Protein AF-A0A267FIN3-F1 (afdb_monomer_lite)

Foldseek 3Di:
DPDPPPVVVVVVVVVVVVVVVVVVVVVVVVVVVVVVVVVVVVVVVVVVVVVVVVVVVVVVVPPPQDFDDDDPLLLCLLLCLQAPVDQQPAWDDDPPFIQGGSNRHGQVLQVQLCVQVVHNQCVGDRNQRNNPPVSVSVVSSLRSQCSVQQCVQVVPDGHDSLSSQQCSVPPNNSSVDPVCVVSSVSSVVSSD

InterPro domains:
  IPR008597 Invertebrate-type lysozyme [PF05497] (75-190)
  IPR008597 Invertebrate-type lysozyme [PS51909] (67-192)
  IPR008597 Invertebrate-type lysozyme [PTHR11195] (55-191)
  IPR008597 Invertebrate-type lys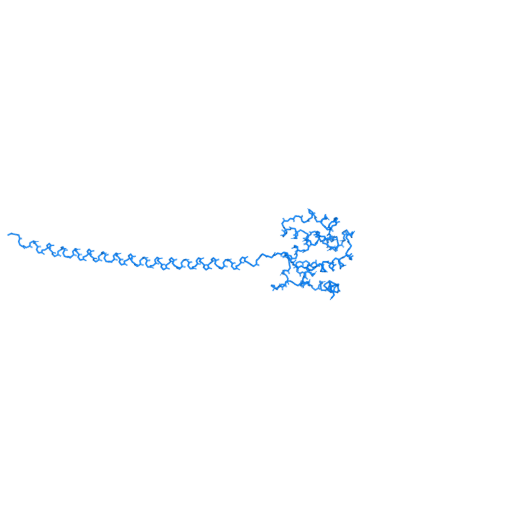ozyme [cd16890] (75-187)
  IPR023346 Lysozyme-like domain superfamily [SSF53955] (65-162)

Radius of gyration: 38.53 Å; chains: 1; bounding box: 72×75×109 Å

Structure (mmCIF, N/CA/C/O backbone):
data_AF-A0A267FIN3-F1
#
_entry.id   AF-A0A267FIN3-F1
#
loop_
_atom_site.group_PDB
_atom_site.id
_atom_site.type_symbol
_atom_site.label_atom_id
_atom_site.label_alt_id
_atom_site.label_comp_id
_atom_site.label_asym_id
_atom_site.label_entity_id
_atom_site.label_seq_id
_atom_site.pdbx_PDB_ins_code
_atom_site.Cartn_x
_atom_site.Cartn_y
_atom_site.Cartn_z
_atom_site.occupancy
_atom_site.B_iso_or_equiv
_atom_site.auth_seq_id
_atom_site.auth_comp_id
_atom_site.auth_asym_id
_atom_site.auth_atom_id
_atom_site.pdbx_PDB_model_num
ATOM 1 N N . THR A 1 1 ? -53.735 53.106 91.344 1.00 50.25 1 THR A N 1
ATOM 2 C CA . THR A 1 1 ? -52.819 53.158 90.180 1.00 50.25 1 THR A CA 1
ATOM 3 C C . THR A 1 1 ? -51.839 51.990 90.280 1.00 50.25 1 THR A C 1
ATOM 5 O O . THR A 1 1 ? -51.497 51.633 91.396 1.00 50.25 1 THR A O 1
ATOM 8 N N . CYS A 1 2 ? -51.467 51.362 89.151 1.00 44.56 2 CYS A N 1
ATOM 9 C CA . CYS A 1 2 ? -50.466 50.275 88.965 1.00 44.56 2 CYS A CA 1
ATOM 10 C C . CYS A 1 2 ? -50.854 48.775 88.872 1.00 44.56 2 CYS A C 1
ATOM 12 O O . CYS A 1 2 ? -49.951 47.995 88.602 1.00 44.56 2 CYS A O 1
ATOM 14 N N . PHE A 1 3 ? -52.117 48.326 88.958 1.00 46.69 3 PHE A N 1
ATOM 15 C CA . PHE A 1 3 ? -52.412 46.873 88.808 1.00 46.69 3 PHE A CA 1
ATOM 16 C C . PHE A 1 3 ? -52.965 46.417 87.441 1.00 46.69 3 PHE A C 1
ATOM 18 O O . PHE A 1 3 ? -52.841 45.245 87.103 1.00 46.69 3 PHE A O 1
ATOM 25 N N . ALA A 1 4 ? -53.516 47.307 86.607 1.00 50.28 4 ALA A N 1
ATOM 26 C CA . ALA A 1 4 ? -54.116 46.919 85.317 1.00 50.28 4 ALA A CA 1
ATOM 27 C C . ALA A 1 4 ? -53.134 46.916 84.122 1.00 50.28 4 ALA A C 1
ATOM 29 O O . ALA A 1 4 ? -53.454 46.389 83.059 1.00 50.28 4 ALA A O 1
ATOM 30 N N . THR A 1 5 ? -51.939 47.494 84.274 1.00 50.69 5 THR A N 1
ATOM 31 C CA . THR A 1 5 ? -50.930 47.603 83.203 1.00 50.69 5 THR A CA 1
ATOM 32 C C . THR A 1 5 ? -49.963 46.418 83.140 1.00 50.69 5 THR A C 1
ATOM 34 O O . THR A 1 5 ? -49.425 46.158 82.068 1.00 50.69 5 THR A O 1
ATOM 37 N N . ALA A 1 6 ? -49.782 45.662 84.229 1.00 52.56 6 ALA A N 1
ATOM 38 C CA . ALA A 1 6 ? -48.856 44.523 84.280 1.00 52.56 6 ALA A CA 1
ATOM 39 C C . ALA A 1 6 ? -49.342 43.323 83.439 1.00 52.56 6 ALA A C 1
ATOM 41 O O . ALA A 1 6 ? -48.618 42.837 82.575 1.00 52.56 6 ALA A O 1
ATOM 42 N N . TYR A 1 7 ? -50.616 42.934 83.572 1.00 52.25 7 TYR A N 1
ATOM 43 C CA . TYR A 1 7 ? -51.180 41.771 82.867 1.00 52.25 7 TYR A CA 1
ATOM 44 C C . TYR A 1 7 ? -51.159 41.886 81.333 1.00 52.25 7 TYR A C 1
ATOM 46 O O . TYR A 1 7 ? -51.104 40.882 80.625 1.00 52.25 7 TYR A O 1
ATOM 54 N N . LYS A 1 8 ? -51.204 43.112 80.798 1.00 54.62 8 LYS A N 1
ATOM 55 C CA . LYS A 1 8 ? -51.215 43.352 79.347 1.00 54.62 8 LYS A CA 1
ATOM 56 C C . LYS A 1 8 ? -49.816 43.240 78.726 1.00 54.62 8 LYS A C 1
ATOM 58 O O . LYS A 1 8 ? -49.707 42.897 7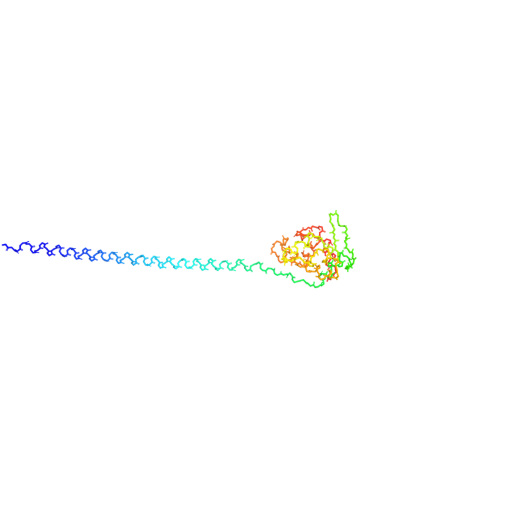7.553 1.00 54.62 8 LYS A O 1
ATOM 63 N N . LEU A 1 9 ? -48.767 43.506 79.507 1.00 56.22 9 LEU A N 1
ATOM 64 C CA . LEU A 1 9 ? -47.368 43.368 79.092 1.00 56.22 9 LEU A CA 1
ATOM 65 C C . LEU A 1 9 ? -46.915 41.901 79.116 1.00 56.22 9 LEU A C 1
ATOM 67 O O . LEU A 1 9 ? -46.263 41.464 78.168 1.00 56.22 9 LEU A O 1
ATOM 71 N N . ASP A 1 10 ? -47.347 41.121 80.109 1.00 61.84 10 ASP A N 1
ATOM 72 C CA . ASP A 1 10 ? -47.012 39.691 80.199 1.00 61.84 10 ASP A CA 1
ATOM 73 C C . ASP A 1 10 ? -47.611 38.878 79.041 1.00 61.84 10 ASP A C 1
ATOM 75 O O . ASP A 1 10 ? -46.927 38.058 78.427 1.00 61.84 10 ASP A O 1
ATOM 79 N N . ALA A 1 11 ? -48.860 39.166 78.655 1.00 62.59 11 ALA A N 1
ATOM 80 C CA . ALA A 1 11 ? -49.502 38.509 77.516 1.00 62.59 11 ALA A CA 1
ATOM 81 C C . ALA A 1 11 ? -48.779 38.797 76.185 1.00 62.59 11 ALA A C 1
ATOM 83 O O . ALA A 1 11 ? -48.608 37.899 75.360 1.00 62.59 11 ALA A O 1
ATOM 84 N N . LEU A 1 12 ? -48.308 40.032 75.980 1.00 61.97 12 LEU A N 1
ATOM 85 C CA . LEU A 1 12 ? -47.548 40.409 74.784 1.00 61.97 12 LEU A CA 1
ATOM 86 C C . LEU A 1 12 ? -46.153 39.773 74.766 1.00 61.97 12 LEU A C 1
ATOM 88 O O . LEU A 1 12 ? -45.698 39.352 73.702 1.00 61.97 12 LEU A O 1
ATOM 92 N N . HIS A 1 13 ? -45.504 39.633 75.925 1.00 63.00 13 HIS A N 1
ATOM 93 C CA . HIS A 1 13 ? -44.225 38.934 76.034 1.00 63.00 13 HIS A CA 1
ATOM 94 C C . HIS A 1 13 ? -44.376 37.435 75.723 1.00 63.00 13 HIS A C 1
ATOM 96 O O . HIS A 1 13 ? -43.588 36.887 74.953 1.00 63.00 13 HIS A O 1
ATOM 102 N N . GLN A 1 14 ? -45.434 36.781 76.215 1.00 64.69 14 GLN A N 1
ATOM 103 C CA . GLN A 1 14 ? -45.719 35.371 75.918 1.00 64.69 14 GLN A CA 1
ATOM 104 C C . GLN A 1 14 ? -45.971 35.129 74.417 1.00 64.69 14 GLN A C 1
ATOM 106 O O . GLN A 1 14 ? -45.483 34.154 73.838 1.00 64.69 14 GLN A O 1
ATOM 111 N N . ILE A 1 15 ? -46.703 36.040 73.767 1.00 67.44 15 ILE A N 1
ATOM 112 C CA . ILE A 1 15 ? -46.981 35.982 72.326 1.00 67.44 15 ILE A CA 1
ATOM 113 C C . ILE A 1 15 ? -45.693 36.208 71.526 1.00 67.44 15 ILE A C 1
ATOM 115 O O . ILE A 1 15 ? -45.419 35.462 70.588 1.00 67.44 15 ILE A O 1
ATOM 119 N N . TRP A 1 16 ? -44.866 37.182 71.917 1.00 58.22 16 TRP A N 1
ATOM 120 C CA . TRP A 1 16 ? -43.598 37.467 71.244 1.00 58.22 16 TRP A CA 1
ATOM 121 C C . TRP A 1 16 ? -42.614 36.295 71.336 1.00 58.22 16 TRP A C 1
ATOM 123 O O . TRP A 1 16 ? -42.031 35.910 70.324 1.00 58.22 16 TRP A O 1
ATOM 133 N N . GLN A 1 17 ? -42.496 35.662 72.509 1.00 64.19 17 GLN A N 1
ATOM 134 C CA . GLN A 1 17 ? -41.671 34.462 72.680 1.00 64.19 17 GLN A CA 1
ATOM 135 C C . GLN A 1 17 ? -42.169 33.305 71.802 1.00 64.19 17 GLN A C 1
ATOM 137 O O . GLN A 1 17 ? -41.367 32.637 71.158 1.00 64.19 17 GLN A O 1
ATOM 142 N N . THR A 1 18 ? -43.488 33.120 71.696 1.00 65.31 18 THR A N 1
ATOM 143 C CA . THR A 1 18 ? -44.095 32.067 70.861 1.00 65.31 18 THR A CA 1
ATOM 144 C C . THR A 1 18 ? -43.903 32.316 69.358 1.00 65.31 18 THR A C 1
ATOM 146 O O . THR A 1 18 ? -43.647 31.391 68.589 1.00 65.31 18 THR A O 1
ATOM 149 N N . ILE A 1 19 ? -44.005 33.569 68.908 1.00 63.94 19 ILE A N 1
ATOM 150 C CA . ILE A 1 19 ? -43.755 33.935 67.506 1.00 63.94 19 ILE A CA 1
ATOM 151 C C . ILE A 1 19 ? -42.264 33.781 67.175 1.00 63.94 19 ILE A C 1
ATOM 153 O O . ILE A 1 19 ? -41.922 33.234 66.127 1.00 63.94 19 ILE A O 1
ATOM 157 N N . SER A 1 20 ? -41.380 34.212 68.078 1.00 58.16 20 SER A N 1
ATOM 158 C CA . SER A 1 20 ? -39.927 34.106 67.915 1.00 58.16 20 SER A CA 1
ATOM 159 C C . SER A 1 20 ? -39.462 32.646 67.821 1.00 58.16 20 SER A C 1
ATOM 161 O O . SER A 1 20 ? -38.690 32.292 66.924 1.00 58.16 20 SER A O 1
ATOM 163 N N . THR A 1 21 ? -39.993 31.754 68.664 1.00 63.66 21 THR A N 1
ATOM 164 C CA . THR A 1 21 ? -39.687 30.317 68.592 1.00 63.66 21 THR A CA 1
ATOM 165 C C . THR A 1 21 ? -40.219 29.679 67.311 1.00 63.66 21 THR A C 1
ATOM 167 O O . THR A 1 21 ? -39.466 28.978 66.635 1.00 63.66 21 THR A O 1
ATOM 170 N N . ASN A 1 22 ? -41.457 29.977 66.902 1.00 66.44 22 ASN A N 1
ATOM 171 C CA . ASN A 1 22 ? -42.026 29.448 65.657 1.00 66.44 22 ASN A CA 1
ATOM 172 C C . ASN A 1 22 ? -41.250 29.900 64.409 1.00 66.44 22 ASN A C 1
ATOM 174 O O . ASN A 1 22 ? -40.967 29.082 63.532 1.00 66.44 22 ASN A O 1
ATOM 178 N N . LEU A 1 23 ? -40.843 31.172 64.333 1.00 62.75 23 LEU A N 1
ATOM 179 C CA . LEU A 1 23 ? -40.014 31.679 63.231 1.00 62.75 23 LEU A CA 1
ATOM 180 C C . LEU A 1 23 ? -38.637 31.001 63.190 1.00 62.75 23 LEU A C 1
ATOM 182 O O . LEU A 1 23 ? -38.135 30.682 62.111 1.00 62.75 23 LEU A O 1
ATOM 186 N N . THR A 1 24 ? -38.048 30.729 64.356 1.00 62.75 24 THR A N 1
ATOM 187 C CA . THR A 1 24 ? -36.757 30.035 64.464 1.00 62.75 24 THR A CA 1
ATOM 188 C C . THR A 1 24 ? -36.866 28.574 64.013 1.00 62.75 24 THR A C 1
ATOM 190 O O . THR A 1 24 ? -36.024 28.106 63.245 1.00 62.75 24 THR A O 1
ATOM 193 N N . VAL A 1 25 ? -37.934 27.868 64.401 1.00 63.91 25 VAL A N 1
ATOM 194 C CA . VAL A 1 25 ? -38.207 26.485 63.969 1.00 63.91 25 VAL A CA 1
ATOM 195 C C . VAL A 1 25 ? -38.466 26.414 62.464 1.00 63.91 25 VAL A C 1
ATOM 197 O O . VAL A 1 25 ? -37.885 25.565 61.788 1.00 63.91 25 VAL A O 1
ATOM 200 N N . HIS A 1 26 ? -39.268 27.327 61.907 1.00 57.06 26 HIS A N 1
ATOM 201 C CA . HIS A 1 26 ? -39.512 27.376 60.464 1.00 57.06 26 HIS A CA 1
ATOM 202 C C . HIS A 1 26 ? -38.232 27.646 59.663 1.00 57.06 26 HIS A C 1
ATOM 204 O O . HIS A 1 26 ? -38.001 26.982 58.652 1.00 57.06 26 HIS A O 1
ATOM 210 N N . ARG A 1 27 ? -37.369 28.558 60.134 1.00 61.84 27 ARG A N 1
ATOM 211 C CA . ARG A 1 27 ? -36.069 28.842 59.507 1.00 61.84 27 ARG A CA 1
ATOM 212 C C . ARG A 1 27 ? -35.110 27.652 59.589 1.00 61.84 27 ARG A C 1
ATOM 214 O O . ARG A 1 27 ? -34.401 27.371 58.630 1.00 61.84 27 ARG A O 1
ATOM 221 N N . PHE A 1 28 ? -35.095 26.924 60.703 1.00 59.69 28 PHE A N 1
ATOM 222 C CA . PHE A 1 28 ? -34.286 25.710 60.840 1.00 59.69 28 PHE A CA 1
ATOM 223 C C . PHE A 1 28 ? -34.775 24.593 59.903 1.00 59.69 28 PHE A C 1
ATOM 225 O O . PHE A 1 28 ? -33.979 23.943 59.229 1.00 59.69 28 PHE A O 1
ATOM 232 N N . GLN A 1 29 ? -36.094 24.414 59.789 1.00 54.88 29 GLN A N 1
ATOM 233 C CA . GLN A 1 29 ? -36.697 23.434 58.883 1.00 54.88 29 GLN A CA 1
ATOM 234 C C . GLN A 1 29 ? -36.479 23.767 57.401 1.00 54.88 29 GLN A C 1
ATOM 236 O O . GLN A 1 29 ? -36.328 22.843 56.603 1.00 54.88 29 GLN A O 1
ATOM 241 N N . SER A 1 30 ? -36.465 25.046 57.010 1.00 51.31 30 SER A N 1
ATOM 242 C CA . SER A 1 30 ? -36.151 25.433 55.629 1.00 51.31 30 SER A CA 1
ATOM 243 C C . SER A 1 30 ? -34.685 25.151 55.293 1.00 51.31 30 SER A C 1
ATOM 245 O O . SER A 1 30 ? -34.417 24.499 54.291 1.00 51.31 30 SER A O 1
ATOM 247 N N . VAL A 1 31 ? -33.754 25.510 56.187 1.00 57.91 31 VAL A N 1
ATOM 248 C CA . VAL A 1 31 ? -32.315 25.230 56.017 1.00 57.91 31 VAL A CA 1
ATOM 249 C C . VAL A 1 31 ? -32.047 23.723 55.913 1.00 57.91 31 VAL A C 1
ATOM 251 O O . VAL A 1 31 ? -31.338 23.287 55.012 1.00 57.91 31 VAL A O 1
ATOM 254 N N . GLN A 1 32 ? -32.682 22.903 56.757 1.00 50.22 32 GLN A N 1
ATOM 255 C CA . GLN A 1 32 ? -32.556 21.441 56.685 1.00 50.22 32 GLN A CA 1
ATOM 256 C C . GLN A 1 32 ? -33.088 20.853 55.363 1.00 50.22 32 GLN A C 1
ATOM 258 O O . GLN A 1 32 ? -32.518 19.900 54.830 1.00 50.22 32 GLN A O 1
ATOM 263 N N . LYS A 1 33 ? -34.164 21.411 54.790 1.00 55.34 33 LYS A N 1
ATOM 264 C CA . LYS A 1 33 ? -34.681 20.975 53.479 1.00 55.34 33 LYS A CA 1
ATOM 265 C C . LYS A 1 33 ? -33.720 21.326 52.344 1.00 55.34 33 LYS A C 1
ATOM 267 O O . LYS A 1 33 ? -33.512 20.494 51.458 1.00 55.34 33 LYS A O 1
ATOM 272 N N . ASP A 1 34 ? -33.116 22.508 52.405 1.00 63.00 34 ASP A N 1
ATOM 273 C CA . ASP A 1 34 ? -32.153 22.980 51.410 1.00 63.00 34 ASP A CA 1
ATOM 274 C C . ASP A 1 34 ? -30.855 22.153 51.446 1.00 63.00 34 ASP A C 1
ATOM 276 O O . ASP A 1 34 ? -30.355 21.745 50.396 1.00 63.00 34 ASP A O 1
ATOM 280 N N . GLU A 1 35 ? -30.358 21.790 52.635 1.00 61.28 35 GLU A N 1
ATOM 281 C CA . GLU A 1 35 ? -29.192 20.907 52.806 1.00 61.28 35 GLU A CA 1
ATOM 282 C C . GLU A 1 35 ? -29.431 19.500 52.230 1.00 61.28 35 GLU A C 1
ATOM 284 O O . GLU A 1 35 ? -28.581 18.944 51.525 1.00 61.28 35 GLU A O 1
ATOM 289 N N . VAL A 1 36 ? -30.615 18.926 52.468 1.00 65.38 36 VAL A N 1
ATOM 290 C CA . VAL A 1 36 ? -30.992 17.611 51.925 1.00 65.38 36 VAL A CA 1
ATOM 291 C C . VAL A 1 36 ? -31.149 17.661 50.402 1.00 65.38 36 VAL A C 1
ATOM 293 O O . VAL A 1 36 ? -30.724 16.728 49.711 1.00 65.38 36 VAL A O 1
ATOM 296 N N . ALA A 1 37 ? -31.729 18.732 49.856 1.00 64.06 37 ALA A N 1
ATOM 297 C CA . ALA A 1 37 ? -31.848 18.931 48.412 1.00 64.06 37 ALA A CA 1
ATOM 298 C C . ALA A 1 37 ? -30.469 19.093 47.748 1.00 64.06 37 ALA A C 1
ATOM 300 O O . ALA A 1 37 ? -30.187 18.437 46.741 1.00 64.06 37 ALA A O 1
ATOM 301 N N . TYR A 1 38 ? -29.581 19.884 48.356 1.00 67.75 38 TYR A N 1
ATOM 302 C CA . TYR A 1 38 ? -28.208 20.086 47.894 1.00 67.75 38 TYR A CA 1
ATOM 303 C C . TYR A 1 38 ? -27.395 18.783 47.909 1.00 67.75 38 TYR A C 1
ATOM 305 O O . TYR A 1 38 ? -26.719 18.457 46.932 1.00 67.75 38 TYR A O 1
ATOM 313 N N . SER A 1 39 ? -27.521 17.976 48.968 1.00 67.25 39 SER A N 1
ATOM 314 C CA . SER A 1 39 ? -26.861 16.669 49.078 1.00 67.25 39 SER A CA 1
ATOM 315 C C . SER A 1 39 ? -27.322 15.685 47.991 1.00 67.25 39 SER A C 1
ATOM 317 O O . SER A 1 39 ? -26.501 15.069 47.301 1.00 67.25 39 SER A O 1
ATOM 319 N N . LYS A 1 40 ? -28.638 15.591 47.750 1.00 67.31 40 LYS A N 1
ATOM 320 C CA . LYS A 1 40 ? -29.206 14.740 46.689 1.00 67.31 40 LYS A CA 1
ATOM 321 C C . LYS A 1 40 ? -28.760 15.184 45.293 1.00 67.31 40 LYS A C 1
ATOM 323 O O . LYS A 1 40 ? -28.382 14.340 44.478 1.00 67.31 40 LYS A O 1
ATOM 328 N N . MET A 1 41 ? -28.754 16.492 45.033 1.00 68.25 41 MET A N 1
ATOM 329 C CA . MET A 1 41 ? -28.344 17.063 43.748 1.00 68.25 41 MET A CA 1
ATOM 330 C C . MET A 1 41 ? -26.839 16.887 43.496 1.00 68.25 41 MET A C 1
ATOM 332 O O . MET A 1 41 ? -26.446 16.473 42.409 1.00 68.25 41 MET A O 1
ATOM 336 N N . SER A 1 42 ? -26.000 17.077 44.518 1.00 67.94 42 SER A N 1
ATOM 337 C CA . SER A 1 42 ? -24.554 16.810 44.461 1.00 67.94 42 SER A CA 1
ATOM 338 C C . SER A 1 42 ? -24.246 15.338 44.153 1.00 67.94 42 SER A C 1
ATOM 340 O O . SER A 1 42 ? -23.390 15.034 43.319 1.00 67.94 42 SER A O 1
ATOM 342 N N . CYS A 1 43 ? -24.988 14.402 44.754 1.00 65.12 43 CYS A N 1
ATOM 343 C CA . CYS A 1 43 ? -24.836 12.971 44.483 1.00 65.12 43 CYS A CA 1
ATOM 344 C C . CYS A 1 43 ? -25.242 12.608 43.042 1.00 65.12 43 CYS A C 1
ATOM 346 O O . CYS A 1 43 ? -24.556 11.823 42.383 1.00 65.12 43 CYS A O 1
ATOM 348 N N . LEU A 1 44 ? -26.325 13.206 42.531 1.00 69.00 44 LEU A N 1
ATOM 349 C CA . LEU A 1 44 ? -26.792 13.002 41.158 1.00 69.00 44 LEU A CA 1
ATOM 350 C C . LEU A 1 44 ? -25.794 13.553 40.130 1.00 69.00 44 LEU A C 1
ATOM 352 O O . LEU A 1 44 ? -25.429 12.839 39.200 1.00 69.00 44 LEU A O 1
ATOM 356 N N . VAL A 1 45 ? -25.286 14.771 40.336 1.00 69.25 45 VAL A N 1
ATOM 357 C CA . VAL A 1 45 ? -24.275 15.392 39.464 1.00 69.25 45 VAL A CA 1
ATOM 358 C C . VAL A 1 45 ? -22.983 14.571 39.452 1.00 69.25 45 VAL A C 1
ATOM 360 O O . VAL A 1 45 ? -22.454 14.287 38.380 1.00 69.25 45 VAL A O 1
ATOM 363 N N . ARG A 1 46 ? -22.507 14.093 40.613 1.00 69.38 46 ARG A N 1
ATOM 364 C CA . ARG A 1 46 ? -21.334 13.200 40.686 1.00 69.38 46 ARG A CA 1
ATOM 365 C C . ARG A 1 46 ? -21.555 11.889 39.931 1.00 69.38 46 ARG A C 1
ATOM 367 O O . ARG A 1 46 ? -20.663 11.459 39.210 1.00 69.38 46 ARG A O 1
ATOM 374 N N . LYS A 1 47 ? -22.732 11.266 40.047 1.00 64.75 47 LYS A N 1
ATOM 375 C CA . LYS A 1 47 ? -23.063 10.037 39.303 1.00 64.75 47 LYS A CA 1
ATOM 376 C C . LYS A 1 47 ? -23.108 10.272 37.791 1.00 64.75 47 LYS A C 1
ATOM 378 O O . LYS A 1 47 ? -22.549 9.473 37.051 1.00 64.75 47 LYS A O 1
ATOM 383 N N . VAL A 1 48 ? -23.710 11.372 37.334 1.00 70.19 48 VAL A N 1
ATOM 384 C CA . VAL A 1 48 ? -23.778 11.726 35.903 1.00 70.19 48 VAL A CA 1
ATOM 385 C C . VAL A 1 48 ? -22.387 12.004 35.328 1.00 70.19 48 VAL A C 1
ATOM 387 O O . VAL A 1 48 ? -22.070 11.488 34.260 1.00 70.19 48 VAL A O 1
ATOM 390 N N . LEU A 1 49 ? -21.537 12.744 36.049 1.00 67.75 49 LEU A N 1
ATOM 391 C CA . LEU A 1 49 ? -20.154 13.022 35.6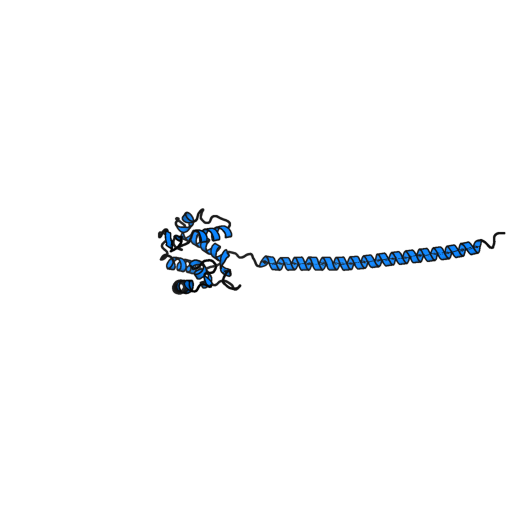37 1.00 67.75 49 LEU A CA 1
ATOM 392 C C . LEU A 1 49 ? -19.280 11.758 35.588 1.00 67.75 49 LEU A C 1
ATOM 394 O O . LEU A 1 49 ? -18.434 11.627 34.709 1.00 67.75 49 LEU A O 1
ATOM 398 N N . LEU A 1 50 ? -19.489 10.805 36.503 1.00 63.62 50 LEU A N 1
ATOM 399 C CA . LEU A 1 50 ? -18.779 9.522 36.478 1.00 63.62 50 LEU A CA 1
ATOM 400 C C . LEU A 1 50 ? -19.244 8.634 35.315 1.00 63.62 50 LEU A C 1
ATOM 402 O O . LEU A 1 50 ? -18.417 8.017 34.650 1.00 63.62 50 LEU A O 1
ATOM 406 N N . VAL A 1 51 ? -20.547 8.596 35.023 1.00 65.12 51 VAL A N 1
ATOM 407 C CA . VAL A 1 51 ? -21.094 7.824 33.894 1.00 65.12 51 VAL A CA 1
ATOM 408 C C . VAL A 1 51 ? -20.651 8.410 32.548 1.00 65.12 51 VAL A C 1
ATOM 410 O O . VAL A 1 51 ? -20.280 7.651 31.653 1.00 65.12 51 VAL A O 1
ATOM 413 N N . SER A 1 52 ? -20.615 9.739 32.400 1.00 62.62 52 SER A N 1
ATOM 414 C CA . SER A 1 52 ? -20.114 10.386 31.179 1.00 62.62 52 SER A CA 1
ATOM 415 C C . SER A 1 52 ? -18.605 10.196 30.986 1.00 62.62 52 SER A C 1
ATOM 417 O O . SER A 1 52 ? -18.162 9.945 29.864 1.00 62.62 52 SER A O 1
ATOM 419 N N . ALA A 1 53 ? -17.816 10.224 32.066 1.00 63.75 53 ALA A N 1
ATOM 420 C CA . ALA A 1 53 ? -16.388 9.915 32.016 1.00 63.75 53 ALA A CA 1
ATOM 421 C C . ALA A 1 53 ? -16.122 8.455 31.602 1.00 63.75 53 ALA A C 1
ATOM 423 O O . ALA A 1 53 ? -15.249 8.203 30.774 1.00 63.75 53 ALA A O 1
ATOM 424 N N . LEU A 1 54 ? -16.905 7.494 32.107 1.00 59.16 54 LEU A N 1
ATOM 425 C CA . LEU A 1 54 ? -16.769 6.073 31.760 1.00 59.16 54 LEU A CA 1
ATOM 426 C C . LEU A 1 54 ? -17.201 5.767 30.315 1.00 59.16 54 LEU A C 1
ATOM 428 O O . LEU A 1 54 ? -16.536 4.990 29.632 1.00 59.16 54 LEU A O 1
ATOM 432 N N . LEU A 1 55 ? -18.259 6.414 29.813 1.00 57.81 55 LEU A N 1
ATOM 433 C CA . LEU A 1 55 ? -18.684 6.290 28.411 1.00 57.81 55 LEU A CA 1
ATOM 434 C C . LEU A 1 55 ? -17.642 6.862 27.436 1.00 57.81 55 LEU A C 1
ATOM 436 O O . LEU A 1 55 ? -17.410 6.275 26.382 1.00 57.81 55 LEU A O 1
ATOM 440 N N . SER A 1 56 ? -16.970 7.957 27.804 1.00 57.38 56 SER A N 1
ATOM 441 C CA . SER A 1 56 ? -15.887 8.550 27.004 1.00 57.38 56 SER A CA 1
ATOM 442 C C . SER A 1 56 ? -14.696 7.593 26.833 1.00 57.38 56 SER A C 1
ATOM 444 O O . SER A 1 56 ? -14.169 7.444 25.730 1.00 57.38 56 SER A O 1
ATOM 446 N N . VAL A 1 57 ? -14.332 6.849 27.886 1.00 55.16 57 VAL A N 1
ATOM 447 C CA . VAL A 1 57 ? -13.221 5.877 27.860 1.00 55.16 57 VAL A CA 1
ATOM 448 C C . VAL A 1 57 ? -13.507 4.681 26.935 1.00 55.16 57 VAL A C 1
ATOM 450 O O . VAL A 1 57 ? -12.591 4.165 26.293 1.00 55.16 57 VAL A O 1
ATOM 453 N N . CYS A 1 58 ? -14.767 4.260 26.786 1.00 53.00 58 CYS A N 1
ATOM 454 C CA . CYS A 1 58 ? -15.128 3.150 25.895 1.00 53.00 58 CYS A CA 1
ATOM 455 C C . CYS A 1 58 ? -15.112 3.515 24.399 1.00 53.00 58 CYS A C 1
ATOM 457 O O . CYS A 1 58 ? -14.915 2.629 23.565 1.00 53.00 58 CYS A O 1
ATOM 459 N N . VAL A 1 59 ? -15.302 4.790 24.041 1.00 54.81 59 VAL A N 1
ATOM 460 C CA . VAL A 1 59 ? -15.339 5.230 22.631 1.00 54.81 59 VAL A CA 1
ATOM 461 C C . VAL A 1 59 ? -13.930 5.460 22.073 1.00 54.81 59 VAL A C 1
ATOM 463 O O . VAL A 1 59 ? -13.672 5.159 20.909 1.00 54.81 59 VAL A O 1
ATOM 466 N N . VAL A 1 60 ? -12.984 5.916 22.899 1.00 53.06 60 VAL A N 1
ATOM 467 C CA . VAL A 1 60 ? -11.615 6.231 22.445 1.00 53.06 60 VAL A CA 1
ATOM 468 C C . VAL A 1 60 ? -10.737 5.000 22.198 1.00 53.06 60 VAL A C 1
ATOM 470 O O . VAL A 1 60 ? -9.803 5.066 21.403 1.00 53.06 60 VAL A O 1
ATOM 473 N N . ASN A 1 61 ? -11.051 3.847 22.798 1.00 48.62 61 ASN A N 1
ATOM 474 C CA . ASN A 1 61 ? -10.202 2.651 22.699 1.00 48.62 61 ASN A CA 1
ATOM 475 C C . ASN A 1 61 ? -10.429 1.810 21.421 1.00 48.62 61 ASN A C 1
ATOM 477 O O . ASN A 1 61 ? -9.886 0.718 21.281 1.00 48.62 61 ASN A O 1
ATOM 481 N N . ARG A 1 62 ? -11.255 2.294 20.484 1.00 51.91 62 ARG A N 1
ATOM 482 C CA . ARG A 1 62 ? -11.592 1.600 19.226 1.00 51.91 62 ARG A CA 1
ATOM 483 C C . ARG A 1 62 ? -10.737 2.024 18.024 1.00 51.91 62 ARG A C 1
ATOM 485 O O . ARG A 1 62 ? -10.927 1.461 16.953 1.00 51.91 62 ARG A O 1
ATOM 492 N N . PHE A 1 63 ? -9.827 2.993 18.172 1.00 54.81 63 PHE A N 1
ATOM 493 C CA . PHE A 1 63 ? -9.208 3.673 17.020 1.00 54.81 63 PHE A CA 1
ATOM 494 C C . PHE A 1 63 ? -7.677 3.629 16.947 1.00 54.81 63 PHE A C 1
ATOM 496 O O . PHE A 1 63 ? -7.109 4.131 15.979 1.00 54.81 63 PHE A O 1
ATOM 503 N N . ALA A 1 64 ? -6.987 2.997 17.898 1.00 54.00 64 ALA A N 1
ATOM 504 C CA . ALA A 1 64 ? -5.546 2.771 17.780 1.00 54.00 64 ALA A CA 1
ATOM 505 C C . ALA A 1 64 ? -5.263 1.543 16.892 1.00 54.00 64 ALA A C 1
ATOM 507 O O . ALA A 1 64 ? -4.847 0.491 17.373 1.00 54.00 64 ALA A O 1
ATOM 508 N N . PHE A 1 65 ? -5.531 1.651 15.588 1.00 66.19 65 PHE A N 1
ATOM 509 C CA . PHE A 1 65 ? -5.153 0.614 14.627 1.00 66.19 65 PHE A CA 1
ATOM 510 C C . PHE A 1 65 ? -3.676 0.772 14.271 1.00 66.19 65 PHE A C 1
ATOM 512 O O . PHE A 1 65 ? -3.301 1.693 13.546 1.00 66.19 65 PHE A O 1
ATOM 519 N N . GLY A 1 66 ? -2.836 -0.114 14.806 1.00 83.69 66 GLY A N 1
ATOM 520 C CA . GLY A 1 66 ? -1.455 -0.272 14.352 1.00 83.69 66 GLY A CA 1
ATOM 521 C C . GLY A 1 66 ? -1.382 -0.795 12.914 1.00 83.69 66 GLY A C 1
ATOM 522 O O . GLY A 1 66 ? -2.402 -1.118 12.298 1.00 83.69 66 GLY A O 1
ATOM 523 N N . LEU A 1 67 ? -0.164 -0.891 12.379 1.00 93.25 67 LEU A N 1
ATOM 524 C CA . LEU A 1 67 ? 0.064 -1.522 11.079 1.00 93.25 67 LEU A CA 1
ATOM 525 C C . LEU A 1 67 ? -0.456 -2.971 11.091 1.00 93.25 67 LEU A C 1
ATOM 527 O O . LEU A 1 67 ? -0.299 -3.664 12.103 1.00 93.25 67 LEU A O 1
ATOM 531 N N . PRO A 1 68 ? -1.065 -3.448 9.993 1.00 94.62 68 PRO A N 1
ATOM 532 C CA . PRO A 1 68 ? -1.516 -4.828 9.920 1.00 94.62 68 PRO A CA 1
ATOM 533 C C . PRO A 1 68 ? -0.319 -5.781 9.989 1.00 94.62 68 PRO A C 1
ATOM 535 O O . PRO A 1 68 ? 0.715 -5.547 9.365 1.00 94.62 68 PRO A O 1
ATOM 538 N N . ASN A 1 69 ? -0.467 -6.875 10.733 1.00 95.19 69 ASN A N 1
ATOM 539 C CA . ASN A 1 69 ? 0.535 -7.934 10.779 1.00 95.19 69 ASN A CA 1
ATOM 540 C C . ASN A 1 69 ? 0.274 -8.927 9.638 1.00 95.19 69 ASN A C 1
ATOM 542 O O . ASN A 1 69 ? -0.618 -9.770 9.743 1.00 95.19 69 ASN A O 1
ATOM 546 N N . LEU A 1 70 ? 1.013 -8.785 8.537 1.00 97.25 70 LEU A N 1
ATOM 547 C CA . LEU A 1 70 ? 0.891 -9.624 7.344 1.00 97.25 70 LEU A CA 1
ATOM 548 C C . LEU A 1 70 ? 2.164 -10.459 7.150 1.00 97.25 70 LEU A C 1
ATOM 550 O O . LEU A 1 70 ? 3.259 -9.929 7.348 1.00 97.25 70 LEU A O 1
ATOM 554 N N . PRO A 1 71 ? 2.044 -11.739 6.755 1.00 97.50 71 PRO A N 1
ATOM 555 C CA . PRO A 1 71 ? 3.199 -12.615 6.584 1.00 97.50 71 PRO A CA 1
ATOM 556 C C . PRO A 1 71 ? 4.066 -12.169 5.402 1.00 97.50 71 PRO A C 1
ATOM 558 O O . PRO A 1 71 ? 3.547 -11.675 4.405 1.00 97.50 71 PRO A O 1
ATOM 561 N N . ASP A 1 72 ? 5.373 -12.418 5.457 1.00 97.88 72 ASP A N 1
ATOM 562 C CA . ASP A 1 72 ? 6.300 -12.061 4.368 1.00 97.88 72 ASP A CA 1
ATOM 563 C C . ASP A 1 72 ? 5.891 -12.677 3.027 1.00 97.88 72 ASP A C 1
ATOM 565 O O . ASP A 1 72 ? 5.823 -11.968 2.026 1.00 97.88 72 ASP A O 1
ATOM 569 N N . LYS A 1 73 ? 5.433 -13.936 3.054 1.00 98.44 73 LYS A N 1
ATOM 570 C CA . LYS A 1 73 ? 4.912 -14.648 1.879 1.00 98.44 73 LYS A CA 1
ATOM 571 C C . LYS A 1 73 ? 3.792 -13.892 1.153 1.00 98.44 73 LYS A C 1
ATOM 573 O O . LYS A 1 73 ? 3.652 -14.018 -0.058 1.00 98.44 73 LYS A O 1
ATOM 578 N N . PHE A 1 74 ? 2.981 -13.107 1.869 1.00 98.69 74 PHE A N 1
ATOM 579 C CA . PHE A 1 74 ? 1.971 -12.265 1.227 1.00 98.69 74 PHE A CA 1
ATOM 580 C C . PHE A 1 74 ? 2.618 -11.200 0.341 1.00 98.69 74 PHE A C 1
ATOM 582 O O . PHE A 1 74 ? 2.214 -11.046 -0.808 1.00 98.69 74 PHE A O 1
ATOM 589 N N . PHE A 1 75 ? 3.639 -10.508 0.843 1.00 98.75 75 PHE A N 1
ATOM 590 C CA . PHE A 1 75 ? 4.360 -9.502 0.070 1.00 98.75 75 PHE A CA 1
ATOM 591 C C . PHE A 1 75 ? 5.129 -10.135 -1.087 1.00 98.75 75 PHE A C 1
ATOM 593 O O . PHE A 1 75 ? 5.037 -9.626 -2.199 1.00 98.75 75 PHE A O 1
ATOM 600 N N . ASP A 1 76 ? 5.778 -11.279 -0.868 1.00 98.69 76 ASP A N 1
ATOM 601 C CA . ASP A 1 76 ? 6.456 -12.018 -1.938 1.00 98.69 76 ASP A CA 1
ATOM 602 C C . ASP A 1 76 ? 5.480 -12.331 -3.084 1.00 98.69 76 ASP A C 1
ATOM 604 O O . ASP A 1 76 ? 5.755 -12.040 -4.244 1.00 98.69 76 ASP A O 1
ATOM 608 N N . CYS A 1 77 ? 4.273 -12.810 -2.766 1.00 98.88 77 CYS A N 1
ATOM 609 C CA . CYS A 1 77 ? 3.265 -13.113 -3.779 1.00 98.88 77 CYS A CA 1
ATOM 610 C C . CYS A 1 77 ? 2.690 -11.885 -4.492 1.00 98.88 77 CYS A C 1
ATOM 612 O O . CYS A 1 77 ? 2.394 -11.971 -5.683 1.00 98.88 77 CYS A O 1
ATOM 614 N N . ILE A 1 78 ? 2.530 -10.750 -3.806 1.00 98.88 78 ILE A N 1
ATOM 615 C CA . ILE A 1 78 ? 2.166 -9.492 -4.477 1.00 98.88 78 ILE A CA 1
ATOM 616 C C . ILE A 1 78 ? 3.287 -9.093 -5.447 1.00 98.88 78 ILE A C 1
ATOM 618 O O . ILE A 1 78 ? 3.014 -8.821 -6.610 1.00 98.88 78 ILE A O 1
ATOM 622 N N . CYS A 1 79 ? 4.545 -9.135 -5.002 1.00 98.75 79 CYS A N 1
ATOM 623 C CA . CYS A 1 79 ? 5.722 -8.807 -5.808 1.00 98.75 79 CYS A CA 1
ATOM 624 C C . CYS A 1 79 ? 5.798 -9.653 -7.093 1.00 98.75 79 CYS A C 1
ATOM 626 O O . CYS A 1 79 ? 5.970 -9.125 -8.197 1.00 98.75 79 CYS A O 1
ATOM 628 N N . GLU A 1 80 ? 5.615 -10.969 -6.958 1.00 98.69 80 GLU A N 1
ATOM 629 C CA . GLU A 1 80 ? 5.586 -11.905 -8.084 1.00 98.69 80 GLU A CA 1
ATOM 630 C C . GLU A 1 80 ? 4.454 -11.589 -9.069 1.00 98.69 80 GLU A C 1
ATOM 632 O O . GLU A 1 80 ? 4.681 -11.523 -10.276 1.00 98.69 80 GLU A O 1
ATOM 637 N N . VAL A 1 81 ? 3.238 -11.335 -8.576 1.00 98.56 81 VAL A N 1
ATOM 638 C CA . VAL A 1 81 ? 2.081 -11.050 -9.440 1.00 98.56 81 VAL A CA 1
ATOM 639 C C . VAL A 1 81 ? 2.197 -9.698 -10.151 1.00 98.56 81 VAL A C 1
ATOM 641 O O . VAL A 1 81 ? 1.760 -9.592 -11.298 1.00 98.56 81 VAL A O 1
ATOM 644 N N . GLU A 1 82 ? 2.769 -8.684 -9.500 1.00 98.00 82 GLU A N 1
ATOM 645 C CA . GLU A 1 82 ? 2.901 -7.333 -10.056 1.00 98.00 82 GLU A CA 1
ATOM 646 C C . GLU A 1 82 ? 4.033 -7.219 -11.086 1.00 98.00 82 GLU A C 1
ATOM 648 O O . GLU A 1 82 ? 3.894 -6.514 -12.086 1.00 98.00 82 GLU A O 1
ATOM 653 N N . SER A 1 83 ? 5.169 -7.892 -10.866 1.00 97.69 83 SER A N 1
ATOM 654 C CA . SER A 1 83 ? 6.368 -7.653 -11.685 1.00 97.69 83 SER A CA 1
ATOM 655 C C . SER A 1 83 ? 7.280 -8.865 -11.909 1.00 97.69 83 SER A C 1
ATOM 657 O O . SER A 1 83 ? 8.401 -8.682 -12.392 1.00 97.69 83 SER A O 1
ATOM 659 N N . ASN A 1 84 ? 6.847 -10.087 -11.566 1.00 98.06 84 ASN A N 1
ATOM 660 C CA . ASN A 1 84 ? 7.742 -11.241 -11.351 1.00 98.06 84 ASN A CA 1
ATOM 661 C C . ASN A 1 84 ? 8.873 -10.890 -10.370 1.00 98.06 84 ASN A C 1
ATOM 663 O O . ASN A 1 84 ? 10.048 -11.179 -10.600 1.00 98.06 84 ASN A O 1
ATOM 667 N N . CYS A 1 85 ? 8.500 -10.109 -9.357 1.00 98.19 85 CYS A N 1
ATOM 668 C CA . CYS A 1 85 ? 9.360 -9.537 -8.343 1.00 98.19 85 CYS A CA 1
ATOM 669 C C . CYS A 1 85 ? 10.656 -8.898 -8.865 1.00 98.19 85 CYS A C 1
ATOM 671 O O . CYS A 1 85 ? 11.726 -9.038 -8.276 1.00 98.19 85 CYS A O 1
ATOM 673 N N . ASN A 1 86 ? 10.572 -8.173 -9.985 1.00 98.00 86 ASN A N 1
ATOM 674 C CA . ASN A 1 86 ? 11.720 -7.517 -10.597 1.00 98.00 86 ASN A CA 1
ATOM 675 C C . ASN A 1 86 ? 11.992 -6.148 -9.937 1.00 98.00 86 ASN A C 1
ATOM 677 O O . ASN A 1 86 ? 11.300 -5.170 -10.243 1.00 98.00 86 ASN A O 1
ATOM 681 N N . PRO A 1 87 ? 13.053 -5.997 -9.115 1.00 96.69 87 PRO A N 1
ATOM 682 C CA . PRO A 1 87 ? 13.340 -4.735 -8.434 1.00 96.69 87 PRO A CA 1
ATOM 683 C C . PRO A 1 87 ? 13.856 -3.645 -9.384 1.00 96.69 87 PRO A C 1
ATOM 685 O O . PRO A 1 87 ? 14.019 -2.502 -8.971 1.00 96.69 87 PRO A O 1
ATOM 688 N N . ARG A 1 88 ? 14.140 -3.967 -10.651 1.00 96.81 88 ARG A N 1
ATOM 689 C CA . ARG A 1 88 ? 14.696 -3.043 -11.653 1.00 96.81 88 ARG A CA 1
ATOM 690 C C . ARG A 1 88 ? 13.710 -2.706 -12.770 1.00 96.81 88 ARG A C 1
ATOM 692 O O . ARG A 1 88 ? 14.115 -2.108 -13.761 1.00 96.81 88 ARG A O 1
ATOM 699 N N . ILE A 1 89 ? 12.432 -3.069 -12.627 1.00 96.31 89 ILE A N 1
ATOM 700 C CA . ILE A 1 89 ? 11.409 -2.849 -13.664 1.00 96.31 89 ILE A CA 1
ATOM 701 C C . ILE A 1 89 ? 11.161 -1.361 -13.974 1.00 96.31 89 ILE A C 1
ATOM 703 O O . ILE A 1 89 ? 10.649 -1.030 -15.039 1.00 96.31 89 ILE A O 1
ATOM 707 N N . GLY A 1 90 ? 11.549 -0.452 -13.073 1.00 95.44 90 GLY A N 1
ATOM 708 C CA . GLY A 1 90 ? 11.296 0.977 -13.238 1.00 95.44 90 GLY A CA 1
ATOM 709 C C . GLY A 1 90 ? 9.799 1.271 -13.163 1.00 95.44 90 GLY A C 1
ATOM 710 O O . GLY A 1 90 ? 9.123 0.761 -12.272 1.00 95.44 90 GLY A O 1
ATOM 711 N N . CYS A 1 91 ? 9.289 2.089 -14.081 1.00 95.81 91 CYS A N 1
ATOM 712 C CA . CYS A 1 91 ? 7.870 2.423 -14.168 1.00 95.81 91 CYS A CA 1
ATOM 713 C C . CYS A 1 91 ? 7.269 1.925 -15.479 1.00 95.81 91 CYS A C 1
ATOM 715 O O . CYS A 1 91 ? 7.876 2.067 -16.540 1.00 95.81 91 CYS A O 1
ATOM 717 N N . VAL A 1 92 ? 6.054 1.395 -15.399 1.00 91.31 92 VAL A N 1
ATOM 718 C CA . VAL A 1 92 ? 5.272 0.926 -16.540 1.00 91.31 92 VAL A CA 1
ATOM 719 C C . VAL A 1 92 ? 4.019 1.794 -16.659 1.00 91.31 92 VAL A C 1
ATOM 721 O O . VAL A 1 92 ? 3.410 2.174 -15.655 1.00 91.31 92 VAL A O 1
ATOM 724 N N . ASN A 1 93 ? 3.640 2.139 -17.892 1.00 81.88 93 ASN A N 1
ATOM 725 C CA . ASN A 1 93 ? 2.374 2.820 -18.153 1.00 81.88 93 ASN A CA 1
ATOM 726 C C . ASN A 1 93 ? 1.208 1.863 -17.864 1.00 81.88 93 ASN A C 1
ATOM 728 O O . ASN A 1 93 ? 1.004 0.897 -18.597 1.00 81.88 93 ASN A O 1
ATOM 732 N N . ASP A 1 94 ? 0.430 2.163 -16.829 1.00 69.44 94 ASP A N 1
ATOM 733 C CA . ASP A 1 94 ? -0.916 1.627 -16.604 1.00 69.44 94 ASP A CA 1
ATOM 734 C C . ASP A 1 94 ? -1.915 2.640 -17.217 1.00 69.44 94 ASP A C 1
ATOM 736 O O . ASP A 1 94 ? -1.593 3.830 -17.222 1.00 69.44 94 ASP A O 1
ATOM 740 N N . PRO A 1 95 ? -3.090 2.256 -17.770 1.00 63.88 95 PRO A N 1
ATOM 741 C CA . PRO A 1 95 ? -3.871 3.036 -18.751 1.00 63.88 95 PRO A CA 1
ATOM 742 C C . PRO A 1 95 ? -4.223 4.494 -18.413 1.00 63.88 95 PRO A C 1
ATOM 744 O O . PRO A 1 95 ? -4.730 5.208 -19.274 1.00 63.88 95 PRO A O 1
ATOM 747 N N . VAL A 1 96 ? -3.994 4.933 -17.175 1.00 65.44 96 VAL A N 1
ATOM 748 C CA . VAL A 1 96 ? -4.268 6.290 -16.689 1.00 65.44 96 VAL A CA 1
ATOM 749 C C . VAL A 1 96 ? -3.065 6.919 -15.961 1.00 65.44 96 VAL A C 1
ATOM 751 O O . VAL A 1 96 ? -2.971 8.140 -15.898 1.00 65.44 96 VAL A O 1
ATOM 754 N N . THR A 1 97 ? -2.139 6.132 -15.400 1.00 81.25 97 THR A N 1
ATOM 755 C CA . THR A 1 97 ? -1.067 6.619 -14.506 1.00 81.25 97 THR A CA 1
ATOM 756 C C . THR A 1 97 ? 0.146 5.689 -14.532 1.00 81.25 97 THR A C 1
ATOM 758 O O . THR A 1 97 ? -0.010 4.498 -14.765 1.00 81.25 97 THR A O 1
ATOM 761 N N . LEU A 1 98 ? 1.334 6.182 -14.183 1.00 90.12 98 LEU A N 1
ATOM 762 C CA . LEU A 1 98 ? 2.512 5.329 -13.984 1.00 90.12 98 LEU A CA 1
ATOM 763 C C . LEU A 1 98 ? 2.372 4.446 -12.734 1.00 90.12 98 LEU A C 1
ATOM 765 O O . LEU A 1 98 ? 2.011 4.935 -11.661 1.00 90.12 98 LEU A O 1
ATOM 769 N N . SER A 1 99 ? 2.721 3.169 -12.877 1.00 95.75 99 SER A N 1
ATOM 770 C CA . SER A 1 99 ? 2.924 2.223 -11.777 1.00 95.75 99 SER A CA 1
ATOM 771 C C . SER A 1 99 ? 4.400 1.837 -11.726 1.00 95.75 99 SER A C 1
ATOM 773 O O . SER A 1 99 ? 4.992 1.534 -12.762 1.00 95.75 99 SER A O 1
ATOM 775 N N . CYS A 1 100 ? 5.021 1.878 -10.546 1.00 97.81 100 CYS A N 1
ATOM 776 C CA . CYS A 1 100 ? 6.476 1.783 -10.436 1.00 97.81 100 CYS A CA 1
ATOM 777 C C . CYS A 1 100 ? 6.947 0.732 -9.430 1.00 97.81 100 CYS A C 1
ATOM 779 O O . CYS A 1 100 ? 6.317 0.484 -8.400 1.00 97.81 100 CYS A O 1
ATOM 781 N N . GLY A 1 101 ? 8.117 0.167 -9.715 1.00 98.12 101 GLY A N 1
ATOM 782 C CA . GLY A 1 101 ? 8.825 -0.730 -8.819 1.00 98.12 101 GLY A CA 1
ATOM 783 C C . GLY A 1 101 ? 8.281 -2.159 -8.786 1.00 98.12 101 GLY A C 1
ATOM 784 O O . GLY A 1 101 ? 7.342 -2.500 -9.513 1.00 98.12 101 GLY A O 1
ATOM 785 N N . PRO A 1 102 ? 8.861 -3.000 -7.914 1.00 98.31 102 PRO A N 1
ATOM 786 C CA . PRO A 1 102 ? 8.533 -4.423 -7.831 1.00 98.31 102 PRO A CA 1
ATOM 787 C C . PRO A 1 102 ? 7.070 -4.700 -7.440 1.00 98.31 102 PRO A C 1
ATOM 789 O O . PRO A 1 102 ? 6.528 -5.750 -7.767 1.00 98.31 102 PRO A O 1
ATOM 792 N N . TYR A 1 103 ? 6.421 -3.737 -6.786 1.00 98.56 103 TYR A N 1
ATOM 793 C CA . TYR A 1 103 ? 5.024 -3.807 -6.348 1.00 98.56 103 TYR A CA 1
ATOM 794 C C . TYR A 1 103 ? 4.089 -2.897 -7.160 1.00 98.56 103 TYR A C 1
ATOM 796 O O . TYR A 1 103 ? 2.974 -2.643 -6.723 1.00 98.56 103 TYR A O 1
ATOM 804 N N . GLN A 1 104 ? 4.556 -2.330 -8.282 1.00 98.00 104 GLN A N 1
ATOM 805 C CA . GLN A 1 104 ? 3.751 -1.486 -9.181 1.00 98.00 104 GLN A CA 1
ATOM 806 C C . GLN A 1 104 ? 2.942 -0.382 -8.456 1.00 98.00 104 GLN A C 1
ATOM 808 O O . GLN A 1 104 ? 1.780 -0.110 -8.756 1.00 98.00 104 GLN A O 1
ATOM 813 N N . ILE A 1 105 ? 3.578 0.301 -7.499 1.00 98.31 105 ILE A N 1
ATOM 814 C CA . ILE A 1 105 ? 2.955 1.331 -6.658 1.00 98.31 105 ILE A CA 1
ATOM 815 C C . ILE A 1 105 ? 2.853 2.651 -7.426 1.00 98.31 105 ILE A C 1
ATOM 817 O O . ILE A 1 105 ? 3.843 3.150 -7.966 1.00 98.31 105 ILE A O 1
ATOM 821 N N . LYS A 1 106 ? 1.662 3.253 -7.408 1.00 97.38 106 LYS A N 1
ATOM 822 C CA . LYS A 1 106 ? 1.369 4.577 -7.980 1.00 97.38 106 LYS A CA 1
ATOM 823 C C . LYS A 1 106 ? 1.694 5.707 -7.005 1.00 97.38 106 LYS A C 1
ATOM 825 O O . LYS A 1 106 ? 1.658 5.507 -5.791 1.00 97.38 106 LYS A O 1
ATOM 830 N N . GLU A 1 107 ? 1.893 6.919 -7.518 1.00 97.06 107 GLU A N 1
ATOM 831 C CA . GLU A 1 107 ? 2.195 8.089 -6.682 1.00 97.06 107 GLU A CA 1
ATOM 832 C C . GLU A 1 107 ? 1.107 8.355 -5.636 1.00 97.06 107 GLU A C 1
ATOM 834 O O . GLU A 1 107 ? 1.406 8.486 -4.454 1.00 97.06 107 GLU A O 1
ATOM 839 N N . VAL A 1 108 ? -0.166 8.334 -6.041 1.00 97.25 108 VAL A N 1
ATOM 840 C CA . VAL A 1 108 ? -1.309 8.549 -5.134 1.00 97.25 108 VAL A CA 1
ATOM 841 C C . VAL A 1 108 ? -1.401 7.489 -4.031 1.00 97.25 108 VAL A C 1
ATOM 843 O O . VAL A 1 108 ? -1.783 7.792 -2.905 1.00 97.25 108 VAL A O 1
ATOM 846 N N . TYR A 1 109 ? -0.988 6.250 -4.321 1.00 98.38 109 TYR A N 1
ATOM 847 C CA . TYR A 1 109 ? -0.910 5.182 -3.323 1.00 98.38 109 TYR A CA 1
ATOM 848 C C . TYR A 1 109 ? 0.159 5.522 -2.277 1.00 98.38 109 TYR A C 1
ATOM 850 O O . TYR A 1 109 ? -0.077 5.422 -1.072 1.00 98.38 109 TYR A O 1
ATOM 858 N N . TRP A 1 110 ? 1.339 5.946 -2.737 1.00 98.69 110 TRP A N 1
ATOM 859 C CA . TRP A 1 110 ? 2.436 6.365 -1.869 1.00 98.69 110 TRP A CA 1
ATOM 860 C C . TRP A 1 110 ? 2.090 7.612 -1.043 1.00 98.69 110 TRP A C 1
ATOM 862 O O . TRP A 1 110 ? 2.429 7.659 0.139 1.00 98.69 110 TRP A O 1
ATOM 872 N N . GLN A 1 111 ? 1.385 8.587 -1.624 1.00 98.62 111 GLN A N 1
ATOM 873 C CA . GLN A 1 111 ? 0.933 9.800 -0.934 1.00 98.62 111 GLN A CA 1
ATOM 874 C C . GLN A 1 111 ? -0.014 9.457 0.224 1.00 98.62 111 GLN A C 1
ATOM 876 O O . GLN A 1 111 ? 0.240 9.858 1.359 1.00 98.62 111 GLN A O 1
ATOM 881 N N . ASP A 1 112 ? -1.042 8.640 -0.028 1.00 98.56 112 ASP A N 1
ATOM 882 C CA . ASP A 1 112 ? -2.005 8.207 0.995 1.00 98.56 112 ASP A CA 1
ATOM 883 C C . ASP A 1 112 ? -1.341 7.450 2.156 1.00 98.56 112 ASP A C 1
ATOM 885 O O . ASP A 1 112 ? -1.714 7.625 3.324 1.00 98.56 112 ASP A O 1
ATOM 889 N N . ALA A 1 113 ? -0.365 6.597 1.829 1.00 98.62 113 ALA A N 1
ATOM 890 C CA . ALA A 1 113 ? 0.428 5.849 2.798 1.00 98.62 113 ALA A CA 1
ATOM 891 C C . ALA A 1 113 ? 1.361 6.760 3.612 1.00 98.62 113 ALA A C 1
ATOM 893 O O . ALA A 1 113 ? 1.508 6.582 4.819 1.00 98.62 113 ALA A O 1
ATOM 894 N N . SER A 1 114 ? 1.978 7.746 2.966 1.00 98.56 114 SER A N 1
ATOM 895 C CA . SER A 1 114 ? 2.866 8.716 3.614 1.00 98.56 114 SER A CA 1
ATOM 896 C C . SER A 1 114 ? 2.095 9.641 4.559 1.00 98.56 114 SER A C 1
ATOM 898 O O . SER A 1 114 ? 2.550 9.932 5.665 1.00 98.56 114 SER A O 1
ATOM 900 N N . GLU A 1 115 ? 0.875 10.035 4.181 1.00 98.31 115 GLU A N 1
ATOM 901 C CA . GLU A 1 115 ? -0.009 10.839 5.028 1.00 98.31 115 GLU A CA 1
ATOM 902 C C . GLU A 1 115 ? -0.362 10.108 6.334 1.00 98.31 115 GLU A C 1
ATOM 904 O O . GLU A 1 115 ? -0.205 10.675 7.417 1.00 98.31 115 GLU A O 1
ATOM 909 N N . ILE A 1 116 ? -0.784 8.836 6.259 1.00 97.00 116 ILE A N 1
ATOM 910 C CA . ILE A 1 116 ? -1.131 8.069 7.468 1.00 97.00 116 ILE A CA 1
ATOM 911 C C . ILE A 1 116 ? 0.107 7.746 8.318 1.00 97.00 116 ILE A C 1
ATOM 913 O O . ILE A 1 116 ? 0.025 7.772 9.548 1.00 97.00 116 ILE A O 1
ATOM 917 N N . ALA A 1 117 ? 1.263 7.538 7.679 1.00 97.00 117 ALA A N 1
ATOM 918 C CA . ALA A 1 117 ? 2.544 7.346 8.355 1.00 97.00 117 ALA A CA 1
ATOM 919 C C . ALA A 1 117 ? 3.074 8.628 9.022 1.00 97.00 117 ALA A C 1
ATOM 921 O O . ALA A 1 117 ? 3.950 8.548 9.883 1.00 97.00 117 ALA A O 1
ATOM 922 N N . LYS A 1 118 ? 2.550 9.804 8.641 1.00 97.50 118 LYS A N 1
ATOM 923 C CA . LYS A 1 118 ? 3.050 11.132 9.036 1.00 97.50 118 LYS A CA 1
ATOM 924 C C . LYS A 1 118 ? 4.529 11.340 8.691 1.00 97.50 118 LYS A C 1
ATOM 926 O O . LYS A 1 118 ? 5.255 12.025 9.408 1.00 97.50 118 LYS A O 1
ATOM 931 N N . GLU A 1 119 ? 4.971 10.760 7.582 1.00 97.56 119 GLU A N 1
ATOM 932 C CA . GLU A 1 119 ? 6.326 10.900 7.052 1.00 97.56 119 GLU A CA 1
ATOM 933 C C . GLU A 1 119 ? 6.317 10.788 5.527 1.00 97.56 119 GLU A C 1
ATOM 935 O O . GLU A 1 119 ? 5.461 10.124 4.953 1.00 97.56 119 GLU A O 1
ATOM 940 N N . SER A 1 120 ? 7.306 11.386 4.863 1.00 98.06 120 SER A N 1
ATOM 941 C CA . SER A 1 120 ? 7.565 11.104 3.449 1.00 98.06 120 SER A CA 1
ATOM 942 C C . SER A 1 120 ? 8.322 9.778 3.343 1.00 98.06 120 SER A C 1
ATOM 944 O O . SER A 1 120 ? 9.546 9.750 3.505 1.00 98.06 120 SER A O 1
ATOM 946 N N . ILE A 1 121 ? 7.607 8.667 3.137 1.00 98.31 121 ILE A N 1
ATOM 947 C CA . ILE A 1 121 ? 8.203 7.323 3.164 1.00 98.31 121 ILE A CA 1
ATOM 948 C C . ILE A 1 121 ? 9.277 7.221 2.068 1.00 98.31 121 ILE A C 1
ATOM 950 O O . ILE A 1 121 ? 8.980 7.368 0.885 1.00 98.31 121 ILE A O 1
ATOM 954 N N . GLY A 1 122 ? 10.536 6.986 2.451 1.00 97.69 122 GLY A N 1
ATOM 955 C CA . GLY A 1 122 ? 11.668 6.946 1.510 1.00 97.69 122 GLY A CA 1
ATOM 956 C C . GLY A 1 122 ? 12.067 8.310 0.923 1.00 97.69 122 GLY A C 1
ATOM 957 O O . GLY A 1 122 ? 12.776 8.371 -0.080 1.00 97.69 122 GLY A O 1
ATOM 958 N N . GLY A 1 123 ? 11.610 9.415 1.519 1.00 97.88 123 GLY A N 1
ATOM 959 C CA . GLY A 1 123 ? 11.916 10.788 1.109 1.00 97.88 123 GLY A CA 1
ATOM 960 C C . GLY A 1 123 ? 11.065 11.297 -0.057 1.00 97.88 123 GLY A C 1
ATOM 961 O O . GLY A 1 123 ? 10.577 12.425 0.007 1.00 97.88 123 GLY A O 1
ATOM 962 N N . ASN A 1 124 ? 10.844 10.481 -1.089 1.00 98.12 124 ASN A N 1
ATOM 963 C CA . ASN A 1 124 ? 9.854 10.715 -2.144 1.00 98.12 124 ASN A CA 1
ATOM 964 C C . ASN A 1 124 ? 9.418 9.391 -2.794 1.00 98.12 124 ASN A C 1
ATOM 966 O O . ASN A 1 124 ? 10.082 8.365 -2.629 1.00 98.12 124 ASN A O 1
ATOM 970 N N . TRP A 1 125 ? 8.328 9.440 -3.568 1.00 98.25 125 TRP A N 1
ATOM 971 C CA . TRP A 1 125 ? 7.755 8.275 -4.244 1.00 98.25 125 TRP A CA 1
ATOM 972 C C . TRP A 1 125 ? 8.787 7.487 -5.058 1.00 98.25 125 TRP A C 1
ATOM 974 O O . TRP A 1 125 ? 8.972 6.300 -4.800 1.00 98.25 125 TRP A O 1
ATOM 984 N N . MET A 1 126 ? 9.505 8.137 -5.980 1.00 97.94 126 MET A N 1
ATOM 985 C CA . MET A 1 126 ? 10.457 7.472 -6.878 1.00 97.94 126 MET A CA 1
ATOM 986 C C . MET A 1 126 ? 11.632 6.845 -6.124 1.00 97.94 126 MET A C 1
ATOM 988 O O . MET A 1 126 ? 11.958 5.680 -6.345 1.00 97.94 126 MET A O 1
ATOM 992 N N . ASN A 1 127 ? 12.227 7.567 -5.174 1.00 98.06 127 ASN A N 1
ATOM 993 C CA . ASN A 1 127 ? 13.295 7.022 -4.336 1.00 98.06 127 ASN A CA 1
ATOM 994 C C . ASN A 1 127 ? 12.826 5.780 -3.571 1.00 98.06 127 ASN A C 1
ATOM 996 O O . ASN A 1 127 ? 13.571 4.807 -3.475 1.00 98.06 127 ASN A O 1
ATOM 1000 N N . CYS A 1 128 ? 11.589 5.789 -3.072 1.00 98.56 128 CYS A N 1
ATOM 1001 C CA . CYS A 1 128 ? 11.038 4.659 -2.343 1.00 98.56 128 CYS A CA 1
ATOM 1002 C C . CYS A 1 128 ? 10.735 3.455 -3.239 1.00 98.56 128 CYS A C 1
ATOM 1004 O O . CYS A 1 128 ? 11.057 2.336 -2.866 1.00 98.56 128 CYS A O 1
ATOM 1006 N N . VAL A 1 129 ? 10.112 3.647 -4.404 1.00 98.25 129 VAL A N 1
ATOM 1007 C CA . VAL A 1 129 ? 9.597 2.520 -5.208 1.00 98.25 129 VAL A CA 1
ATOM 1008 C C . VAL A 1 129 ? 10.584 2.023 -6.267 1.00 98.25 129 VAL A C 1
ATOM 1010 O O . VAL A 1 129 ? 10.468 0.886 -6.717 1.00 98.25 129 VAL A O 1
ATOM 1013 N N . THR A 1 130 ? 11.592 2.815 -6.650 1.00 98.06 130 THR A N 1
ATOM 1014 C CA . THR A 1 130 ? 12.621 2.405 -7.628 1.00 98.06 130 THR A CA 1
ATOM 1015 C C . THR A 1 130 ? 14.058 2.474 -7.107 1.00 98.06 130 THR A C 1
ATOM 1017 O O . THR A 1 130 ? 14.969 2.074 -7.828 1.00 98.06 130 THR A O 1
ATOM 1020 N N . GLY A 1 131 ? 14.290 2.997 -5.899 1.00 97.62 131 GLY A N 1
ATOM 1021 C CA . GLY A 1 131 ? 15.629 3.121 -5.312 1.00 97.62 131 GLY A CA 1
ATOM 1022 C C . GLY A 1 131 ? 16.236 1.800 -4.826 1.00 97.62 131 GLY A C 1
ATOM 1023 O O . GLY A 1 131 ? 15.664 0.725 -4.995 1.00 97.62 131 GLY A O 1
ATOM 1024 N N . ALA A 1 132 ? 17.409 1.889 -4.191 1.00 97.06 132 ALA A N 1
ATOM 1025 C CA . ALA A 1 132 ? 18.171 0.726 -3.722 1.00 97.06 132 ALA A CA 1
ATOM 1026 C C . ALA A 1 132 ? 17.407 -0.140 -2.701 1.00 97.06 132 ALA A C 1
ATOM 1028 O O . ALA A 1 132 ? 17.520 -1.362 -2.732 1.00 97.06 132 ALA A O 1
ATOM 1029 N N . ASP A 1 133 ? 16.585 0.490 -1.857 1.00 97.19 133 ASP A N 1
ATOM 1030 C CA . ASP A 1 133 ? 15.796 -0.167 -0.809 1.00 97.19 133 ASP A CA 1
ATOM 1031 C C . ASP A 1 133 ? 14.330 -0.380 -1.219 1.00 97.19 133 ASP A C 1
ATOM 1033 O O . ASP A 1 133 ? 13.432 -0.436 -0.372 1.00 97.19 133 ASP A O 1
ATOM 1037 N N . ASN A 1 134 ? 14.043 -0.466 -2.523 1.00 98.06 134 ASN A N 1
ATOM 1038 C CA . ASN A 1 134 ? 12.662 -0.436 -3.000 1.00 98.06 134 ASN A CA 1
ATOM 1039 C C . ASN A 1 134 ? 11.775 -1.566 -2.478 1.00 98.06 134 ASN A C 1
ATOM 1041 O O . ASN A 1 134 ? 10.572 -1.368 -2.320 1.00 98.06 134 ASN A O 1
ATOM 1045 N N . MET A 1 135 ? 12.355 -2.714 -2.140 1.00 98.38 135 MET A N 1
ATOM 1046 C CA . MET A 1 135 ? 11.631 -3.833 -1.548 1.00 98.38 135 MET A CA 1
ATOM 1047 C C . MET A 1 135 ? 11.084 -3.491 -0.157 1.00 98.38 135 MET A C 1
ATOM 1049 O O . MET A 1 135 ? 9.883 -3.610 0.096 1.00 98.38 135 MET A O 1
ATOM 1053 N N . SER A 1 136 ? 11.952 -3.032 0.748 1.00 98.31 136 SER A N 1
ATOM 1054 C CA . SER A 1 136 ? 11.578 -2.715 2.130 1.00 98.31 136 SER A CA 1
ATOM 1055 C C . SER A 1 136 ? 10.760 -1.424 2.211 1.00 98.31 136 SER A C 1
ATOM 1057 O O . SER A 1 136 ? 9.775 -1.364 2.954 1.00 98.31 136 SER A O 1
ATOM 1059 N N . CYS A 1 137 ? 11.098 -0.420 1.398 1.00 98.62 137 CYS A N 1
ATOM 1060 C CA . CYS A 1 137 ? 10.365 0.838 1.353 1.00 98.62 137 CYS A CA 1
ATOM 1061 C C . CYS A 1 137 ? 8.937 0.642 0.819 1.00 98.62 137 CYS A C 1
ATOM 1063 O O . CYS A 1 137 ? 7.974 1.054 1.470 1.00 98.62 137 CYS A O 1
ATOM 1065 N N . SER A 1 138 ? 8.766 -0.089 -0.289 1.00 98.75 138 SER A N 1
ATOM 1066 C CA . SER A 1 138 ? 7.437 -0.410 -0.834 1.00 98.75 138 SER A CA 1
ATOM 1067 C C . SER A 1 138 ? 6.591 -1.231 0.140 1.00 98.75 138 SER A C 1
ATOM 1069 O O . SER A 1 138 ? 5.390 -0.997 0.265 1.00 98.75 138 SER A O 1
ATOM 1071 N N . LYS A 1 139 ? 7.202 -2.148 0.903 1.00 98.75 139 LYS A N 1
ATOM 1072 C CA . LYS A 1 139 ? 6.502 -2.881 1.967 1.00 98.75 139 LYS A CA 1
ATOM 1073 C C . LYS A 1 139 ? 5.959 -1.953 3.054 1.00 98.75 139 LYS A C 1
ATOM 1075 O O . LYS A 1 139 ? 4.800 -2.094 3.448 1.00 98.75 139 LYS A O 1
ATOM 1080 N N . LYS A 1 140 ? 6.746 -0.962 3.489 1.00 98.69 140 LYS A N 1
ATOM 1081 C CA . LYS A 1 140 ? 6.284 0.072 4.431 1.00 98.69 140 LYS A CA 1
ATOM 1082 C C . LYS A 1 140 ? 5.124 0.886 3.850 1.00 98.69 140 LYS A C 1
ATOM 1084 O O . LYS A 1 140 ? 4.148 1.132 4.560 1.00 98.69 140 LYS A O 1
ATOM 1089 N N . VAL A 1 141 ? 5.194 1.248 2.568 1.00 98.88 141 VAL A N 1
ATOM 1090 C CA . VAL A 1 141 ? 4.108 1.940 1.853 1.00 98.88 141 VAL A CA 1
ATOM 1091 C C . VAL A 1 141 ? 2.829 1.101 1.852 1.00 98.88 141 VAL A C 1
ATOM 1093 O O . VAL A 1 141 ? 1.774 1.589 2.254 1.00 98.88 141 VAL A O 1
ATOM 1096 N N . MET A 1 142 ? 2.908 -0.177 1.475 1.00 98.81 142 MET A N 1
ATOM 1097 C CA . MET A 1 142 ? 1.748 -1.072 1.457 1.00 98.81 142 MET A CA 1
ATOM 1098 C C . MET A 1 142 ? 1.114 -1.233 2.838 1.00 98.81 142 MET A C 1
ATOM 1100 O O . MET A 1 142 ? -0.096 -1.073 2.961 1.00 98.81 142 MET A O 1
ATOM 1104 N N . LEU A 1 143 ? 1.912 -1.473 3.882 1.00 98.75 143 LEU A N 1
ATOM 1105 C CA . LEU A 1 143 ? 1.417 -1.611 5.256 1.00 98.75 143 LEU A CA 1
ATOM 1106 C C . LEU A 1 143 ? 0.637 -0.378 5.730 1.00 98.75 143 LEU A C 1
ATOM 1108 O O . LEU A 1 143 ? -0.433 -0.521 6.318 1.00 98.75 143 LEU A O 1
ATOM 1112 N N . ASN A 1 144 ? 1.139 0.825 5.449 1.00 98.69 144 ASN A N 1
ATOM 1113 C CA . ASN A 1 144 ? 0.455 2.069 5.805 1.00 98.69 144 ASN A CA 1
ATOM 1114 C C . ASN A 1 144 ? -0.814 2.277 4.964 1.00 98.69 144 ASN A C 1
ATOM 1116 O O . ASN A 1 144 ? -1.874 2.606 5.494 1.00 98.69 144 ASN A O 1
ATOM 1120 N N 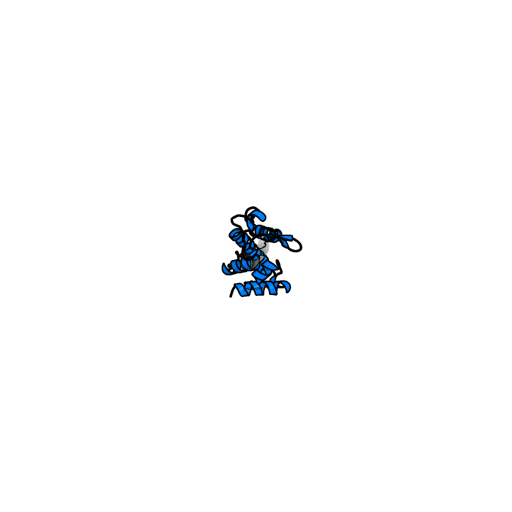. TYR A 1 145 ? -0.770 1.984 3.665 1.00 98.69 145 TYR A N 1
ATOM 1121 C CA . TYR A 1 145 ? -1.967 2.025 2.823 1.00 98.69 145 TYR A CA 1
ATOM 1122 C C . TYR A 1 145 ? -3.063 1.069 3.322 1.00 98.69 145 TYR A C 1
ATOM 1124 O O . TYR A 1 145 ? -4.245 1.413 3.370 1.00 98.69 145 TYR A O 1
ATOM 1132 N N . PHE A 1 146 ? -2.670 -0.120 3.775 1.00 98.50 146 PHE A N 1
ATOM 1133 C CA . PHE A 1 146 ? -3.563 -1.108 4.371 1.00 98.50 146 PHE A CA 1
ATOM 1134 C C . PHE A 1 146 ? -4.071 -0.703 5.753 1.00 98.50 146 PHE A C 1
ATOM 1136 O O . PHE A 1 146 ? -5.227 -0.977 6.070 1.00 98.50 146 PHE A O 1
ATOM 1143 N N . GLN A 1 147 ? -3.265 -0.011 6.558 1.00 97.12 147 GLN A N 1
ATOM 1144 C CA . GLN A 1 147 ? -3.733 0.599 7.803 1.00 97.12 147 GLN A CA 1
ATOM 1145 C C . GLN A 1 147 ? -4.865 1.598 7.524 1.00 97.12 147 GLN A C 1
ATOM 1147 O O . GLN A 1 147 ? -5.879 1.591 8.222 1.00 97.12 147 GLN A O 1
ATOM 1152 N N . ARG A 1 148 ? -4.722 2.418 6.475 1.00 97.19 148 ARG A N 1
ATOM 1153 C CA . ARG A 1 148 ? -5.723 3.417 6.082 1.00 97.19 148 ARG A CA 1
ATOM 1154 C C . ARG A 1 148 ? -6.998 2.784 5.528 1.00 97.19 148 ARG A C 1
ATOM 1156 O O . ARG A 1 148 ? -8.093 3.137 5.959 1.00 97.19 148 ARG A O 1
ATOM 1163 N N . TYR A 1 149 ? -6.867 1.852 4.584 1.00 98.00 149 TYR A N 1
ATOM 1164 C CA . TYR A 1 149 ? -7.994 1.385 3.771 1.00 98.00 149 TYR A CA 1
ATOM 1165 C C . TYR A 1 149 ? -8.453 -0.045 4.043 1.00 98.00 149 TYR A C 1
ATOM 1167 O O . TYR A 1 149 ? -9.513 -0.432 3.560 1.00 98.00 149 TYR A O 1
ATOM 1175 N N . GLY A 1 150 ? -7.733 -0.830 4.848 1.00 96.75 150 GLY A N 1
ATOM 1176 C CA . GLY A 1 150 ? -8.008 -2.256 5.062 1.00 96.75 150 GLY A CA 1
ATOM 1177 C C . GLY A 1 150 ? -9.463 -2.569 5.415 1.00 96.75 150 GLY A C 1
ATOM 1178 O O . GLY A 1 150 ? -10.007 -3.564 4.955 1.00 96.75 150 GLY A O 1
ATOM 1179 N N . ARG A 1 151 ? -10.126 -1.693 6.183 1.00 95.56 151 ARG A N 1
ATOM 1180 C CA . ARG A 1 151 ? -11.528 -1.855 6.614 1.00 95.56 151 ARG A CA 1
ATOM 1181 C C . ARG A 1 151 ? -12.561 -1.108 5.759 1.00 95.56 151 ARG A C 1
ATOM 1183 O O . ARG A 1 151 ? -13.757 -1.257 5.999 1.00 95.56 151 ARG A O 1
ATOM 1190 N N . TYR A 1 152 ? -12.150 -0.318 4.763 1.00 95.56 152 TYR A N 1
ATOM 1191 C CA . TYR A 1 152 ? -13.053 0.575 4.010 1.00 95.56 152 TYR A CA 1
ATOM 1192 C C . TYR A 1 152 ? -14.165 -0.160 3.265 1.00 9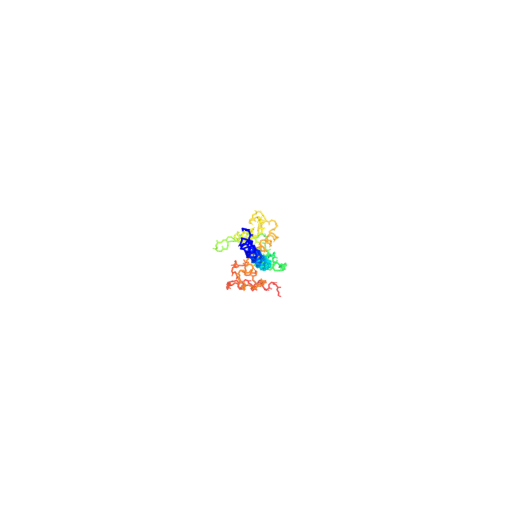5.56 152 TYR A C 1
ATOM 1194 O O . TYR A 1 152 ? -15.243 0.392 3.038 1.00 95.56 152 TYR A O 1
ATOM 1202 N N . CYS A 1 153 ? -13.892 -1.391 2.848 1.00 95.44 153 CYS A N 1
ATOM 1203 C CA . CYS A 1 153 ? -14.778 -2.154 1.986 1.00 95.44 153 CYS A CA 1
ATOM 1204 C C . CYS A 1 153 ? -15.194 -3.503 2.598 1.00 95.44 153 CYS A C 1
ATOM 1206 O O . CYS A 1 153 ? -15.892 -4.277 1.945 1.00 95.44 153 CYS A O 1
ATOM 1208 N N . THR A 1 154 ? -14.837 -3.763 3.864 1.00 95.31 154 THR A N 1
ATOM 1209 C CA . THR A 1 154 ? -15.096 -5.046 4.540 1.00 95.31 154 THR A CA 1
ATOM 1210 C C . THR A 1 154 ? -16.473 -5.115 5.203 1.00 95.31 154 THR A C 1
ATOM 1212 O O . THR A 1 154 ? -16.950 -6.204 5.507 1.00 95.31 154 THR A O 1
ATOM 1215 N N . GLY A 1 155 ? -17.148 -3.981 5.414 1.00 91.94 155 GLY A N 1
ATOM 1216 C CA . GLY A 1 155 ? -18.434 -3.950 6.122 1.00 91.94 155 GLY A CA 1
ATOM 1217 C C . GLY A 1 155 ? -18.292 -4.144 7.636 1.00 91.94 155 GLY A C 1
ATOM 1218 O O . GLY A 1 155 ? -19.178 -4.705 8.270 1.00 91.94 155 GLY A O 1
ATOM 1219 N N . GLY A 1 156 ? -17.166 -3.712 8.214 1.00 89.31 156 GLY A N 1
ATOM 1220 C CA . GLY A 1 156 ? -16.930 -3.723 9.663 1.00 89.31 156 GLY A CA 1
ATOM 1221 C C . GLY A 1 156 ? -16.262 -4.988 10.205 1.00 89.31 156 GLY A C 1
ATOM 1222 O O . GLY A 1 156 ? -15.849 -4.996 11.362 1.00 89.31 156 GLY A O 1
ATOM 1223 N N . ARG A 1 157 ? -16.098 -6.032 9.385 1.00 94.00 157 ARG A N 1
ATOM 1224 C CA . ARG A 1 157 ? -15.275 -7.199 9.740 1.00 94.00 157 ARG A CA 1
ATOM 1225 C C . ARG A 1 157 ? -13.781 -6.883 9.646 1.00 94.00 157 ARG A C 1
ATOM 1227 O O . ARG A 1 157 ? -13.366 -5.967 8.927 1.00 94.00 157 ARG A O 1
ATOM 1234 N N . GLU A 1 158 ? -12.988 -7.716 10.309 1.00 94.81 158 GLU A N 1
ATOM 1235 C CA . GLU A 1 158 ? -11.537 -7.722 10.154 1.00 94.81 158 GLU A CA 1
ATOM 1236 C C . GLU A 1 158 ? -11.133 -8.000 8.694 1.00 94.81 158 GLU A C 1
ATOM 1238 O O . GLU A 1 158 ? -11.738 -8.869 8.047 1.00 94.81 158 GLU A O 1
ATOM 1243 N N . PRO A 1 159 ? -10.150 -7.264 8.142 1.00 97.25 159 PRO A N 1
ATOM 1244 C CA . PRO A 1 159 ? -9.690 -7.505 6.783 1.00 97.25 159 PRO A CA 1
ATOM 1245 C C . PRO A 1 159 ? -8.914 -8.820 6.692 1.00 97.25 159 PRO A C 1
ATOM 1247 O O . PRO A 1 159 ? -8.079 -9.137 7.538 1.00 97.25 159 PRO A O 1
ATOM 1250 N N . THR A 1 160 ? -9.181 -9.572 5.635 1.00 98.19 160 THR A N 1
ATOM 1251 C CA . THR A 1 160 ? -8.490 -10.813 5.281 1.00 98.19 160 THR A CA 1
ATOM 1252 C C . THR A 1 160 ? -7.323 -10.531 4.334 1.00 98.19 160 THR A C 1
ATOM 1254 O O . THR A 1 160 ? -7.202 -9.440 3.776 1.00 98.19 160 THR A O 1
ATOM 1257 N N . ILE A 1 161 ? -6.477 -11.537 4.096 1.00 98.38 161 ILE A N 1
ATOM 1258 C CA . ILE A 1 161 ? -5.412 -11.461 3.083 1.00 98.38 161 ILE A CA 1
ATOM 1259 C C . ILE A 1 161 ? -5.984 -11.170 1.685 1.00 98.38 161 ILE A C 1
ATOM 1261 O O . ILE A 1 161 ? -5.402 -10.377 0.944 1.00 98.38 161 ILE A O 1
ATOM 1265 N N . GLU A 1 162 ? -7.144 -11.747 1.347 1.00 98.62 162 GLU A N 1
ATOM 1266 C CA . GLU A 1 162 ? -7.842 -11.440 0.096 1.00 98.62 162 GLU A CA 1
ATOM 1267 C C . GLU A 1 162 ? -8.176 -9.947 0.003 1.00 98.62 162 GLU A C 1
ATOM 1269 O O . GLU A 1 162 ? -7.946 -9.326 -1.036 1.00 98.62 162 GLU A O 1
ATOM 1274 N N . ASP A 1 163 ? -8.690 -9.349 1.082 1.00 98.69 163 ASP A N 1
ATOM 1275 C CA . ASP A 1 163 ? -9.045 -7.929 1.075 1.00 98.69 163 ASP A CA 1
ATOM 1276 C C . ASP A 1 163 ? -7.828 -7.057 0.814 1.00 98.69 163 ASP A C 1
ATOM 1278 O O . ASP A 1 163 ? -7.895 -6.179 -0.041 1.00 98.69 163 ASP A O 1
ATOM 1282 N N . TYR A 1 164 ? -6.710 -7.319 1.495 1.00 98.81 164 TYR A N 1
ATOM 1283 C CA . TYR A 1 164 ? -5.480 -6.556 1.293 1.00 98.81 164 TYR A CA 1
ATOM 1284 C C . TYR A 1 164 ? -4.932 -6.711 -0.129 1.00 98.81 164 TYR A C 1
ATOM 1286 O O . TYR A 1 164 ? -4.592 -5.704 -0.751 1.00 98.81 164 TYR A O 1
ATOM 1294 N N . ALA A 1 165 ? -4.924 -7.927 -0.691 1.00 98.81 165 ALA A N 1
ATOM 1295 C CA . ALA A 1 165 ? -4.525 -8.154 -2.084 1.00 98.81 165 ALA A CA 1
ATOM 1296 C C . ALA A 1 165 ? -5.408 -7.362 -3.059 1.00 98.81 165 ALA A C 1
ATOM 1298 O O . ALA A 1 165 ? -4.930 -6.690 -3.973 1.00 98.81 165 ALA A O 1
ATOM 1299 N N . ARG A 1 166 ? -6.726 -7.405 -2.852 1.00 98.81 166 ARG A N 1
ATOM 1300 C CA . ARG A 1 166 ? -7.685 -6.727 -3.728 1.00 98.81 166 ARG A CA 1
ATOM 1301 C C . ARG A 1 166 ? -7.663 -5.213 -3.546 1.00 98.81 166 ARG A C 1
ATOM 1303 O O . ARG A 1 166 ? -7.902 -4.504 -4.519 1.00 98.81 166 ARG A O 1
ATOM 1310 N N . ILE A 1 167 ? -7.361 -4.711 -2.349 1.00 98.75 167 ILE A N 1
ATOM 1311 C CA . ILE A 1 167 ? -7.135 -3.284 -2.070 1.00 98.75 167 ILE A CA 1
ATOM 1312 C C . ILE A 1 167 ? -5.851 -2.799 -2.745 1.00 98.75 167 ILE A C 1
ATOM 1314 O O . ILE A 1 167 ? -5.859 -1.714 -3.319 1.00 98.75 167 ILE A O 1
ATOM 1318 N N . HIS A 1 168 ? -4.784 -3.602 -2.745 1.00 98.62 168 HIS A N 1
ATOM 1319 C CA . HIS A 1 168 ? -3.555 -3.267 -3.461 1.00 98.62 168 HIS A CA 1
ATOM 1320 C C . HIS A 1 168 ? -3.822 -3.051 -4.959 1.00 98.62 168 HIS A C 1
ATOM 1322 O O . HIS A 1 168 ? -3.505 -1.996 -5.501 1.00 98.62 168 HIS A O 1
ATOM 1328 N N . ASN A 1 169 ? -4.518 -3.996 -5.598 1.00 98.31 169 ASN A N 1
ATOM 1329 C CA . ASN A 1 169 ? -4.827 -3.925 -7.028 1.00 98.31 169 ASN A CA 1
ATOM 1330 C C . ASN A 1 169 ? -5.932 -2.910 -7.386 1.00 98.31 169 ASN A C 1
ATOM 1332 O O . ASN A 1 169 ? -5.924 -2.308 -8.458 1.00 98.31 169 ASN A O 1
ATOM 1336 N N . GLY A 1 170 ? -6.934 -2.752 -6.518 1.00 97.19 170 GLY A N 1
ATOM 1337 C CA . GLY A 1 170 ? -8.166 -2.023 -6.827 1.00 97.19 170 GLY A CA 1
ATOM 1338 C C . GLY A 1 170 ? -8.329 -0.665 -6.150 1.00 97.19 170 GLY A C 1
ATOM 1339 O O . GLY A 1 170 ? -9.328 0.007 -6.422 1.00 97.19 170 GLY A O 1
ATOM 1340 N N . GLY A 1 171 ? -7.409 -0.275 -5.268 1.00 97.75 171 GLY A N 1
ATOM 1341 C CA . GLY A 1 171 ? -7.527 0.914 -4.424 1.00 97.75 171 GLY A CA 1
ATOM 1342 C C . GLY A 1 171 ? -8.486 0.726 -3.235 1.00 97.75 171 GLY A C 1
ATOM 1343 O O . GLY A 1 171 ? -8.835 -0.406 -2.886 1.00 97.75 171 GLY A O 1
ATOM 1344 N N . PRO A 1 172 ? -8.983 1.815 -2.614 1.00 98.12 172 PRO A N 1
ATOM 1345 C CA . PRO A 1 172 ? -9.673 1.767 -1.315 1.00 98.12 172 PRO A CA 1
ATOM 1346 C C . PRO A 1 172 ? -10.935 0.894 -1.254 1.00 98.12 172 PRO A C 1
ATOM 1348 O O . PRO A 1 172 ? -11.305 0.396 -0.195 1.00 98.12 172 PRO A O 1
ATOM 1351 N N . GLN A 1 173 ? -11.618 0.706 -2.387 1.00 98.00 173 GLN A N 1
ATOM 1352 C CA . GLN A 1 173 ? -12.808 -0.149 -2.503 1.00 98.00 173 GLN A CA 1
ATOM 1353 C C . GLN A 1 173 ? -12.516 -1.480 -3.215 1.00 98.00 173 GLN A C 1
ATOM 1355 O O . GLN A 1 173 ? -13.440 -2.211 -3.573 1.00 98.00 173 GLN A O 1
ATOM 1360 N N . GLY A 1 174 ? -11.239 -1.811 -3.419 1.00 98.06 174 GLY A N 1
ATOM 1361 C CA . GLY A 1 174 ? -10.776 -2.946 -4.212 1.00 98.06 174 GLY A CA 1
ATOM 1362 C C . GLY A 1 174 ? -11.403 -4.285 -3.832 1.00 98.06 174 GLY A C 1
ATOM 1363 O O . GLY A 1 174 ? -11.758 -5.057 -4.724 1.00 98.06 174 GLY A O 1
ATOM 1364 N N . CYS A 1 175 ? -11.653 -4.531 -2.542 1.00 97.44 175 CYS A N 1
ATOM 1365 C CA . CYS A 1 175 ? -12.254 -5.782 -2.069 1.00 97.44 175 CYS A CA 1
ATOM 1366 C C . CYS A 1 175 ? -13.734 -5.982 -2.461 1.00 97.44 175 CYS A C 1
ATOM 1368 O O . CYS A 1 175 ? -14.270 -7.080 -2.329 1.00 97.44 175 CYS A O 1
ATOM 1370 N N . ARG A 1 176 ? -14.407 -4.958 -3.007 1.00 97.75 176 ARG A N 1
ATOM 1371 C CA . ARG A 1 176 ? -15.791 -5.055 -3.522 1.00 97.75 176 ARG A CA 1
ATOM 1372 C C . ARG A 1 176 ? -15.867 -5.129 -5.044 1.00 97.75 176 ARG A C 1
ATOM 1374 O O . ARG A 1 176 ? -16.934 -5.379 -5.598 1.00 97.75 176 ARG A O 1
ATOM 1381 N N . LEU A 1 177 ? -14.754 -4.897 -5.732 1.00 98.06 177 LEU A N 1
ATOM 1382 C CA . LEU A 1 177 ? -14.729 -4.770 -7.183 1.00 98.06 177 LEU A CA 1
ATOM 1383 C C . LEU A 1 177 ? -14.554 -6.140 -7.836 1.00 98.06 177 LEU A C 1
ATOM 1385 O O . LEU A 1 177 ? -13.620 -6.867 -7.516 1.00 98.06 177 LEU A O 1
ATOM 1389 N N . GLN A 1 178 ? -15.416 -6.486 -8.794 1.00 98.19 178 GLN A N 1
ATOM 1390 C CA . GLN A 1 178 ? -15.320 -7.771 -9.503 1.00 98.19 178 GLN A CA 1
ATOM 1391 C C . GLN A 1 178 ? -14.007 -7.919 -10.284 1.00 98.19 178 GLN A C 1
ATOM 1393 O O . GLN A 1 178 ? -13.424 -8.997 -10.330 1.00 98.19 178 GLN A O 1
ATOM 1398 N N . ARG A 1 179 ? -13.473 -6.817 -10.827 1.00 97.19 179 ARG A N 1
ATOM 1399 C CA . ARG A 1 179 ? -12.210 -6.829 -11.586 1.00 97.19 179 ARG A CA 1
ATOM 1400 C C . ARG A 1 179 ? -10.985 -7.283 -10.780 1.00 97.19 179 ARG A C 1
ATOM 1402 O O . ARG A 1 179 ? -10.008 -7.699 -11.384 1.00 97.19 179 ARG A O 1
ATOM 1409 N N . THR A 1 180 ? -11.027 -7.220 -9.446 1.00 98.50 180 THR A N 1
ATOM 1410 C CA . THR A 1 180 ? -9.903 -7.627 -8.581 1.00 98.50 180 THR A CA 1
ATOM 1411 C C . THR A 1 180 ? -9.963 -9.108 -8.189 1.00 98.50 180 THR A C 1
ATOM 1413 O O . THR A 1 180 ? -9.024 -9.621 -7.588 1.00 98.50 180 THR A O 1
ATOM 1416 N N . VAL A 1 181 ? -11.034 -9.831 -8.545 1.00 98.50 181 VAL A N 1
ATOM 1417 C CA . VAL A 1 181 ? -11.185 -11.265 -8.231 1.00 98.50 181 VAL A CA 1
ATOM 1418 C C . VAL A 1 181 ? -10.145 -12.107 -8.975 1.00 98.50 181 VAL A C 1
ATOM 1420 O O . VAL A 1 181 ? -9.538 -13.003 -8.394 1.00 98.50 181 VAL A O 1
ATOM 1423 N N . SER A 1 182 ? -9.880 -11.799 -10.248 1.00 98.44 182 SER A N 1
ATOM 1424 C CA . SER A 1 182 ? -8.850 -12.499 -11.028 1.00 98.44 182 SER A CA 1
ATOM 1425 C C . SER A 1 182 ? -7.437 -12.211 -10.516 1.00 98.44 182 SER A C 1
ATOM 1427 O O . SER A 1 182 ? -6.581 -13.093 -10.558 1.00 98.44 182 SER A O 1
ATOM 1429 N N . TYR A 1 183 ? -7.198 -11.003 -9.998 1.00 98.62 183 TYR A N 1
ATOM 1430 C CA . TYR A 1 183 ? -5.956 -10.654 -9.316 1.00 98.62 183 TYR A CA 1
ATOM 1431 C C . TYR A 1 183 ? -5.772 -11.496 -8.050 1.00 98.62 183 TYR A C 1
ATOM 1433 O O . TYR A 1 183 ? -4.745 -12.155 -7.891 1.00 98.62 183 TYR A O 1
ATOM 1441 N N . TRP A 1 184 ? -6.803 -11.565 -7.200 1.00 98.75 184 TRP A N 1
ATOM 1442 C CA . TRP A 1 184 ? -6.784 -12.414 -6.011 1.00 98.75 184 TRP A CA 1
ATOM 1443 C C . TRP A 1 184 ? -6.503 -13.879 -6.347 1.00 98.75 184 TRP A C 1
ATOM 1445 O O . TRP A 1 184 ? -5.663 -14.493 -5.702 1.00 98.75 184 TRP A O 1
ATOM 1455 N N . ALA A 1 185 ? -7.115 -14.428 -7.398 1.00 98.75 185 ALA A N 1
ATOM 1456 C CA . ALA A 1 185 ? -6.862 -15.809 -7.807 1.00 98.75 185 ALA A CA 1
ATOM 1457 C C . ALA A 1 185 ? -5.376 -16.088 -8.124 1.00 98.75 185 ALA A C 1
ATOM 1459 O O . ALA A 1 185 ? -4.887 -17.186 -7.855 1.00 98.75 185 ALA A O 1
ATOM 1460 N N . LYS A 1 186 ? -4.638 -15.105 -8.665 1.00 98.75 186 LYS A N 1
ATOM 1461 C CA . LYS A 1 186 ? -3.188 -15.222 -8.904 1.00 98.75 186 LYS A CA 1
ATOM 1462 C C . LYS A 1 186 ? -2.402 -15.209 -7.593 1.00 98.75 186 LYS A C 1
ATOM 1464 O O . LYS A 1 186 ? -1.567 -16.084 -7.383 1.00 98.75 186 LYS A O 1
ATOM 1469 N N . VAL A 1 187 ? -2.708 -14.262 -6.704 1.00 98.75 187 VAL A N 1
ATOM 1470 C CA . VAL A 1 187 ? -2.052 -14.143 -5.391 1.00 98.75 187 VAL A CA 1
ATOM 1471 C C . VAL A 1 187 ? -2.324 -15.385 -4.541 1.00 98.75 187 VAL A C 1
ATOM 1473 O O . VAL A 1 187 ? -1.389 -15.986 -4.022 1.00 98.75 187 VAL A O 1
ATOM 1476 N N . SER A 1 188 ? -3.580 -15.832 -4.464 1.00 98.62 188 SER A N 1
ATOM 1477 C CA . SER A 1 188 ? -3.984 -17.043 -3.746 1.00 98.62 188 SER A CA 1
ATOM 1478 C C . SER A 1 188 ? -3.235 -18.275 -4.244 1.00 98.62 188 SER A C 1
ATOM 1480 O O . SER A 1 188 ? -2.797 -19.073 -3.428 1.00 98.62 188 SER A O 1
ATOM 1482 N N . ARG A 1 189 ? -3.023 -18.417 -5.559 1.00 98.69 189 ARG A N 1
ATOM 1483 C CA . ARG A 1 189 ? -2.236 -19.530 -6.110 1.00 98.69 189 ARG A CA 1
ATOM 1484 C C . ARG A 1 189 ? -0.776 -19.499 -5.658 1.00 98.69 189 ARG A C 1
ATOM 1486 O O . ARG A 1 189 ? -0.203 -20.555 -5.422 1.00 98.69 189 ARG A O 1
ATOM 1493 N N . CYS A 1 190 ? -0.172 -18.318 -5.559 1.00 98.56 190 CYS A N 1
ATOM 1494 C CA . CYS A 1 190 ? 1.188 -18.178 -5.041 1.00 98.56 190 CYS A CA 1
ATOM 1495 C C . CYS A 1 190 ? 1.26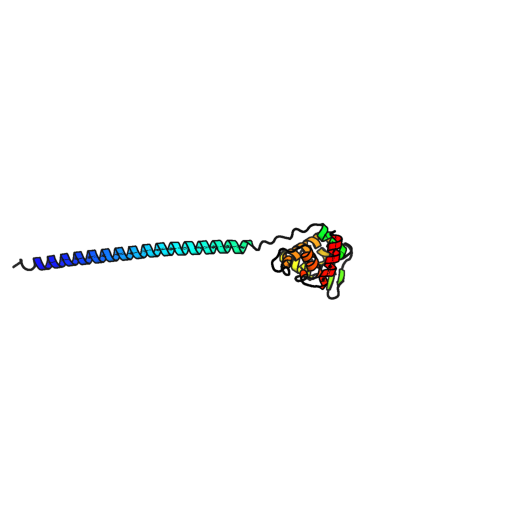8 -18.490 -3.533 1.00 98.56 190 CYS A C 1
ATOM 1497 O O . CYS A 1 190 ? 2.238 -19.087 -3.059 1.00 98.56 190 CYS A O 1
ATOM 1499 N N . LEU A 1 191 ? 0.231 -18.127 -2.770 1.00 98.12 191 LEU A N 1
ATOM 1500 C CA . LEU A 1 191 ? 0.170 -18.379 -1.329 1.00 98.12 191 LEU A CA 1
ATOM 1501 C C . LEU A 1 191 ? 0.124 -19.875 -0.976 1.00 98.12 191 LEU A C 1
ATOM 1503 O O . LEU A 1 191 ? 0.625 -20.235 0.094 1.00 98.12 191 LEU A O 1
ATOM 1507 N N . GLY A 1 192 ? -0.366 -20.729 -1.879 1.00 94.38 192 GLY A N 1
ATOM 1508 C CA . GLY A 1 192 ? -0.498 -22.179 -1.690 1.00 94.38 192 GLY A CA 1
ATOM 1509 C C . GLY A 1 192 ? -1.824 -22.540 -1.049 1.00 94.38 192 GLY A C 1
ATOM 1510 O O . GLY A 1 192 ? -1.782 -23.291 -0.052 1.00 94.38 192 GLY A O 1
#

Sequence (192 aa):
TCFATAYKLDALHQIWQTISTNLTVHRFQSVQKDEVAYSKMSCLVRKVLLVSALLSVCVVNRFAFGLPNLPDKFFDCICEVESNCNPRIGCVNDPVTLSCGPYQIKEVYWQDASEIAKESIGGNWMNCVTGADNMSCSKKVMLNYFQRYGRYCTGGREPTIEDYARIHNGGPQGCRLQRTVSYWAKVSRCLG

pLDDT: mean 84.14, std 18.17, range [44.56, 98.88]

Secondary structure (DSSP, 8-state):
--STTHHHHHHHHHHHHHHHHHHHHHHHHHHHHHHHHHHHHHHHHHHHHHHHHHHHHHHHTT---------HHHHHHHHHHHHTT-TT--EEEETTEEEETTTTB-HHHHHHHHHHHTS-TTSSHHHHHHSTTHHHHHHHHHHHHHHHHTTTTTTTSPPPHHHHHHHHHH-TTGGG-GGGHHHHHHHHHHH-

Organism: NCBI:txid282301